Protein AF-A0A842ZRB5-F1 (afdb_monomer)

Foldseek 3Di:
DDPVVVCVVPVVVVVVVVVVVVVVVVVVVVVVVVVVVLVCCLPPVLLLLLCCVQQPLVVLLVLLVVLLVLLPQLQPPCPDVPLDDSNDQPPDDPVCCVSVVVVVPLCVVCVVLSVVLNVLVVVLSVLVVVLLVLLVVPVLLVLLVVLVVVLVVVDDPVPPPPDPSVCRSNVLVSCLSSVDLDPPDPPDPSVNVSCVVCVVVSNVSCVDPSNVVSVVVSNVSSVVSSVSSVVSSVSSVVSVVCSCVVNVQDPCNNVVDDPPPVVCVVSPPDD

Nearest PDB structures (foldseek):
  5c22-assembly4_D  TM=2.328E-01  e=1.743E+00  Escherichia coli
  3zx6-assembly1_A  TM=2.673E-01  e=3.337E+00  Archaeoglobus fulgidus DSM 4304
  8i4v-assembly1_A  TM=2.051E-01  e=1.517E+00  Saccharomyces cerevisiae S288C
  5hu6-assembly1_D  TM=2.027E-01  e=3.836E+00  Trypanosoma brucei brucei
  3zx6-assembly1_B  TM=2.135E-01  e=5.559E+00  Archaeoglobus fulgidus DSM 4304

Radius of gyration: 32.85 Å; Cα contacts (8 Å, |Δi|>4): 163; chains: 1; bounding box: 71×36×113 Å

Sequence (271 aa):
MDIINWIVENPTIITALGTIAVAIATIYYAYTNHKLWLHTEKETIKPNKIDEMCFIIKPFIEHCEKGISSLKSKESLWDTGENKLYIDKFSYHPSVEIVYSNFIKGRLLLKKDLEFHDVKIESLNEKYKQMVEEIKSHNFQDSIEKSYNEFETTIESKNRQQLVLKELPRIIMYHIFNGTDSEKNQLGEVFKTYWKRYGKEFLEMKNNVKANTIQKEINNIKLELNKILNDIKNKLEDILSDYINTYGISLEDIESKDMPKDEKKKYIWRT

Secondary structure (DSSP, 8-state):
--HHHHHHH-HHHHHHHHHHHHHHHHHHHHHHHHHHHHHHIIIIIHHHHHHHIIIIIHHHHHHHHHHHHHHHSS-----TTS---SS------GGGHHHHTT-HHHHHHHHHHHHHHHHHHHHHHHHHHHHHHHHHTTTHHHHHHHHHHHHHHHS-GGG-----TTTHHHHHHHHHHH----TT--SHHHHHHHHHHHHHHHHHHHTSHHHHHHHHHHHHHHHHHHHHHHHHHHHHHHHHHHHHHHHT--HHHHHT-PPPHHHHHHHS---

pLDDT: mean 71.94, std 14.86, range [30.94, 92.5]

Structure (mmCIF, N/CA/C/O backbone):
data_AF-A0A842ZRB5-F1
#
_entry.id   AF-A0A842ZRB5-F1
#
loop_
_atom_site.group_PDB
_atom_site.id
_atom_site.type_symbol
_atom_site.label_atom_id
_atom_site.label_alt_id
_atom_site.label_comp_id
_atom_site.label_asym_id
_atom_site.label_entity_id
_atom_site.label_seq_id
_atom_site.pdbx_PDB_ins_code
_atom_site.Cartn_x
_atom_site.Cartn_y
_atom_site.Cartn_z
_atom_site.occupancy
_atom_site.B_iso_or_equiv
_atom_site.auth_seq_id
_atom_site.auth_comp_id
_atom_site.auth_asym_id
_atom_site.auth_atom_id
_atom_site.pdbx_PDB_model_num
ATOM 1 N N . MET A 1 1 ? 41.627 2.663 -76.425 1.00 55.97 1 MET A N 1
ATOM 2 C CA . MET A 1 1 ? 41.327 3.801 -75.537 1.00 55.97 1 MET A CA 1
ATOM 3 C C . MET A 1 1 ? 41.745 3.361 -74.152 1.00 55.97 1 MET A C 1
ATOM 5 O O . MET A 1 1 ? 41.174 2.399 -73.652 1.00 55.97 1 MET A O 1
ATOM 9 N N . ASP A 1 2 ? 42.823 3.933 -73.619 1.00 79.44 2 ASP A N 1
ATOM 10 C CA . ASP A 1 2 ? 43.350 3.523 -72.317 1.00 79.44 2 ASP A CA 1
ATOM 11 C C . ASP A 1 2 ? 42.359 3.865 -71.209 1.00 79.44 2 ASP A C 1
ATOM 13 O O . ASP A 1 2 ? 41.744 4.931 -71.225 1.00 79.44 2 ASP A O 1
ATOM 17 N N . ILE A 1 3 ? 42.230 2.969 -70.229 1.00 69.12 3 ILE A N 1
ATOM 18 C CA . ILE A 1 3 ? 41.360 3.151 -69.056 1.00 69.12 3 ILE A CA 1
ATOM 19 C C . ILE A 1 3 ? 41.673 4.481 -68.355 1.00 69.12 3 ILE A C 1
ATOM 21 O O . ILE A 1 3 ? 40.766 5.162 -67.890 1.00 69.12 3 ILE A O 1
ATOM 25 N N . ILE A 1 4 ? 42.943 4.894 -68.359 1.00 68.12 4 ILE A N 1
ATOM 26 C CA . ILE A 1 4 ? 43.394 6.179 -67.814 1.00 68.12 4 ILE A CA 1
ATOM 27 C C . ILE A 1 4 ? 42.76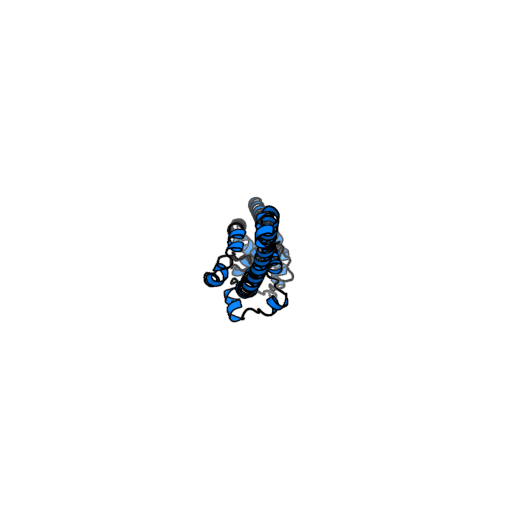9 7.359 -68.574 1.00 68.12 4 ILE A C 1
ATOM 29 O O . ILE A 1 4 ? 42.266 8.283 -67.943 1.00 68.12 4 ILE A O 1
ATOM 33 N N . ASN A 1 5 ? 42.719 7.311 -69.907 1.00 73.25 5 ASN A N 1
ATOM 34 C CA . ASN A 1 5 ? 42.121 8.383 -70.709 1.00 73.25 5 ASN A CA 1
ATOM 35 C C . ASN A 1 5 ? 40.599 8.434 -70.529 1.00 73.25 5 ASN A C 1
ATOM 37 O O . ASN A 1 5 ? 40.035 9.512 -70.376 1.00 73.25 5 ASN A O 1
ATOM 41 N N . TRP A 1 6 ? 39.944 7.274 -70.435 1.00 75.25 6 TRP A N 1
ATOM 42 C CA . TRP A 1 6 ? 38.506 7.208 -70.160 1.00 75.25 6 TRP A CA 1
ATOM 43 C C . TRP A 1 6 ? 38.145 7.773 -68.776 1.00 75.25 6 TRP A C 1
ATOM 45 O O . TRP A 1 6 ? 37.129 8.455 -68.625 1.00 75.25 6 TRP A O 1
ATOM 55 N N . ILE A 1 7 ? 38.999 7.529 -67.774 1.00 66.06 7 ILE A N 1
ATOM 56 C CA . ILE A 1 7 ? 38.857 8.060 -66.414 1.00 66.06 7 ILE A CA 1
ATOM 57 C C . ILE A 1 7 ? 38.965 9.589 -66.391 1.00 66.06 7 ILE A C 1
ATOM 59 O O . ILE A 1 7 ? 38.165 10.251 -65.730 1.00 66.06 7 ILE A O 1
ATOM 63 N N . VAL A 1 8 ? 39.923 10.146 -67.137 1.00 69.69 8 VAL A N 1
ATOM 64 C CA . VAL A 1 8 ? 40.126 11.599 -67.261 1.00 69.69 8 VAL A CA 1
ATOM 65 C C . VAL A 1 8 ? 38.948 12.273 -67.974 1.00 69.69 8 VAL A C 1
ATOM 67 O O . VAL A 1 8 ? 38.586 13.394 -67.626 1.00 69.69 8 VAL A O 1
ATOM 70 N N . GLU A 1 9 ? 38.310 11.583 -68.920 1.00 77.88 9 GLU A N 1
ATOM 71 C CA . GLU A 1 9 ? 37.159 12.094 -69.678 1.00 77.88 9 GLU A CA 1
ATOM 72 C C . GLU A 1 9 ? 35.819 11.999 -68.923 1.00 77.88 9 GLU A C 1
ATOM 74 O O . GLU A 1 9 ? 34.882 12.719 -69.261 1.00 77.88 9 GLU A O 1
ATOM 79 N N . ASN A 1 10 ? 35.705 11.154 -67.887 1.00 76.81 10 ASN A N 1
ATOM 80 C CA . ASN A 1 10 ? 34.439 10.894 -67.180 1.00 76.81 10 ASN A CA 1
ATOM 81 C C . ASN A 1 10 ? 34.520 11.060 -65.640 1.00 76.81 10 ASN A C 1
ATOM 83 O O . ASN A 1 10 ? 34.037 10.197 -64.893 1.00 76.81 10 ASN A O 1
ATOM 87 N N . PRO A 1 11 ? 35.076 12.172 -65.114 1.00 70.19 11 PRO A N 1
ATOM 88 C CA . PRO A 1 11 ? 35.326 12.349 -63.679 1.00 70.19 11 PRO A CA 1
ATOM 89 C C . PRO A 1 11 ? 34.044 12.380 -62.833 1.00 70.19 11 PRO A C 1
ATOM 91 O O . PRO A 1 11 ? 34.032 11.926 -61.687 1.00 70.19 11 PRO A O 1
ATOM 94 N N . THR A 1 12 ? 32.933 12.864 -63.390 1.00 74.94 12 THR A N 1
ATOM 95 C CA . THR A 1 12 ? 31.614 12.886 -62.737 1.00 74.94 12 THR A CA 1
ATOM 96 C C . THR A 1 12 ? 31.041 11.488 -62.528 1.00 74.94 12 THR A C 1
ATOM 98 O O . THR A 1 12 ? 30.483 11.221 -61.466 1.00 74.94 12 THR A O 1
ATOM 101 N N . ILE A 1 13 ? 31.219 10.576 -63.489 1.00 74.62 13 ILE A N 1
ATOM 102 C CA . ILE A 1 13 ? 30.752 9.184 -63.376 1.00 74.62 13 ILE A CA 1
ATOM 103 C C . ILE A 1 13 ? 31.554 8.451 -62.297 1.00 74.62 13 ILE A C 1
ATOM 105 O O . ILE A 1 13 ? 30.982 7.748 -61.468 1.00 74.62 13 ILE A O 1
ATOM 109 N N . ILE A 1 14 ? 32.867 8.672 -62.249 1.00 73.50 14 ILE A N 1
ATOM 110 C CA . ILE A 1 14 ? 33.750 8.062 -61.245 1.00 73.50 14 ILE A CA 1
ATOM 111 C C . ILE A 1 14 ? 33.427 8.574 -59.847 1.00 73.50 14 ILE A C 1
ATOM 113 O O . ILE A 1 14 ? 33.334 7.789 -58.906 1.00 73.50 14 ILE A O 1
ATOM 117 N N . THR A 1 15 ? 33.184 9.877 -59.715 1.00 73.75 15 THR A N 1
ATOM 118 C CA . THR A 1 15 ? 32.785 10.477 -58.438 1.00 73.75 15 THR A CA 1
ATOM 119 C C . THR A 1 15 ? 31.415 9.958 -57.987 1.00 73.75 15 THR A C 1
ATOM 121 O O . THR A 1 15 ? 31.233 9.652 -56.808 1.00 73.75 15 THR A O 1
ATOM 124 N N . ALA A 1 16 ? 30.463 9.780 -58.910 1.00 73.00 16 ALA A N 1
ATOM 125 C CA . ALA A 1 16 ? 29.147 9.218 -58.610 1.00 73.00 16 ALA A CA 1
ATOM 126 C C . ALA A 1 16 ? 29.233 7.747 -58.170 1.00 73.00 16 ALA A C 1
ATOM 128 O O . ALA A 1 16 ? 28.647 7.377 -57.153 1.00 73.00 16 ALA A O 1
ATOM 129 N N . LEU A 1 17 ? 30.016 6.922 -58.872 1.00 74.12 17 LEU A N 1
ATOM 130 C CA . LEU A 1 17 ? 30.259 5.524 -58.502 1.00 74.12 17 LEU A CA 1
ATOM 131 C C . LEU A 1 17 ? 30.983 5.407 -57.153 1.00 74.12 17 LEU A C 1
ATOM 133 O O . LEU A 1 17 ? 30.590 4.592 -56.319 1.00 74.12 17 LEU A O 1
ATOM 137 N N . GLY A 1 18 ? 31.982 6.258 -56.900 1.00 72.38 18 GLY A N 1
ATOM 138 C CA . GLY A 1 18 ? 32.661 6.344 -55.606 1.00 72.38 18 GLY A CA 1
ATOM 139 C C . GLY A 1 18 ? 31.714 6.750 -54.473 1.00 72.38 18 GLY A C 1
ATOM 140 O O . GLY A 1 18 ? 31.736 6.144 -53.406 1.00 72.38 18 GLY A O 1
ATOM 141 N N . THR A 1 19 ? 30.815 7.706 -54.719 1.00 77.81 19 THR A N 1
ATOM 142 C CA . THR A 1 19 ? 29.793 8.128 -53.744 1.00 77.81 19 THR A CA 1
ATOM 143 C C . THR A 1 19 ? 28.810 6.999 -53.430 1.00 77.81 19 THR A C 1
ATOM 145 O O . THR A 1 19 ? 28.497 6.767 -52.264 1.00 77.81 19 THR A O 1
ATOM 148 N N . ILE A 1 20 ? 28.365 6.245 -54.441 1.00 78.19 20 ILE A N 1
ATOM 149 C CA . ILE A 1 20 ? 27.500 5.071 -54.249 1.00 78.19 20 ILE A CA 1
ATOM 150 C C . ILE A 1 20 ? 28.230 3.993 -53.439 1.00 78.19 20 ILE A C 1
ATOM 152 O O . ILE A 1 20 ? 27.657 3.442 -52.501 1.00 78.19 20 ILE A O 1
ATOM 156 N N . ALA A 1 21 ? 29.501 3.722 -53.747 1.00 78.19 21 ALA A N 1
ATOM 157 C CA . ALA A 1 21 ? 30.307 2.753 -53.008 1.00 78.19 21 ALA A CA 1
ATOM 158 C C . ALA A 1 21 ? 30.473 3.147 -51.528 1.00 78.19 21 ALA A C 1
ATOM 160 O O . ALA A 1 21 ? 30.296 2.309 -50.644 1.00 78.19 21 ALA A O 1
ATOM 161 N N . VAL A 1 22 ? 30.732 4.429 -51.245 1.00 79.31 22 VAL A N 1
ATOM 162 C CA . VAL A 1 22 ? 30.800 4.962 -49.873 1.00 79.31 22 VAL A CA 1
ATOM 163 C C . VAL A 1 22 ? 29.441 4.877 -49.176 1.00 79.31 22 VAL A C 1
ATOM 165 O O . VAL A 1 22 ? 29.385 4.497 -48.007 1.00 79.31 22 VAL A O 1
ATOM 168 N N . ALA A 1 23 ? 28.337 5.165 -49.870 1.00 73.81 23 ALA A N 1
ATOM 169 C CA . ALA A 1 23 ? 26.994 5.041 -49.307 1.00 73.81 23 ALA A CA 1
ATOM 170 C C . ALA A 1 23 ? 26.664 3.586 -48.931 1.00 73.81 23 ALA A C 1
ATOM 172 O O . ALA A 1 23 ? 26.209 3.330 -47.817 1.00 73.81 23 ALA A O 1
ATOM 173 N N . ILE A 1 24 ? 26.968 2.624 -49.809 1.00 83.44 24 ILE A N 1
ATOM 174 C CA . ILE A 1 24 ? 26.793 1.189 -49.538 1.00 83.44 24 ILE A CA 1
ATOM 175 C C . ILE A 1 24 ? 27.661 0.755 -48.351 1.00 83.44 24 ILE A C 1
ATOM 177 O O . ILE A 1 24 ? 27.161 0.098 -47.437 1.00 83.44 24 ILE A O 1
ATOM 181 N N . ALA A 1 25 ? 28.934 1.160 -48.318 1.00 77.75 25 ALA A N 1
ATOM 182 C CA . ALA A 1 25 ? 29.836 0.853 -47.209 1.00 77.75 25 ALA A CA 1
ATOM 183 C C . ALA A 1 25 ? 29.341 1.450 -45.880 1.00 77.75 25 ALA A C 1
ATOM 185 O O . ALA A 1 25 ? 29.398 0.787 -44.848 1.00 77.75 25 ALA A O 1
ATOM 186 N N . THR A 1 26 ? 28.790 2.666 -45.908 1.00 78.31 26 THR A N 1
ATOM 187 C CA . THR A 1 26 ? 28.230 3.341 -44.727 1.00 78.31 26 THR A CA 1
ATOM 188 C C . THR A 1 26 ? 26.985 2.624 -44.211 1.00 78.31 26 THR A C 1
ATOM 190 O O . THR A 1 26 ? 26.870 2.387 -43.010 1.00 78.31 26 THR A O 1
ATOM 193 N N . ILE A 1 27 ? 26.077 2.216 -45.105 1.00 81.50 27 ILE A N 1
ATOM 194 C CA . ILE A 1 27 ? 24.888 1.427 -44.746 1.00 81.50 27 ILE A CA 1
ATOM 195 C C . ILE A 1 27 ? 25.307 0.085 -44.137 1.00 81.50 27 ILE A C 1
ATOM 197 O O . ILE A 1 27 ? 24.785 -0.312 -43.095 1.00 81.50 27 ILE A O 1
ATOM 201 N N . TYR A 1 28 ? 26.275 -0.602 -44.746 1.00 83.50 28 TYR A N 1
ATOM 202 C CA . TYR A 1 28 ? 26.769 -1.881 -44.245 1.00 83.50 28 TYR A CA 1
ATOM 203 C C . TYR A 1 28 ? 27.452 -1.737 -42.880 1.00 83.50 28 TYR A C 1
ATOM 205 O O . TYR A 1 28 ? 27.193 -2.521 -41.966 1.00 83.50 28 TYR A O 1
ATOM 213 N N . TYR A 1 29 ? 28.272 -0.702 -42.698 1.00 75.69 29 TYR A N 1
ATOM 214 C CA . TYR A 1 29 ? 28.908 -0.391 -41.421 1.00 75.69 29 TYR A CA 1
ATOM 215 C C . TYR A 1 29 ? 27.872 -0.078 -40.332 1.00 75.69 29 TYR A C 1
ATOM 217 O O . TYR A 1 29 ? 27.946 -0.636 -39.238 1.00 75.69 29 TYR A O 1
ATOM 225 N N . ALA A 1 30 ? 26.853 0.731 -40.642 1.00 70.38 30 ALA A N 1
ATOM 226 C CA . ALA A 1 30 ? 25.751 1.025 -39.727 1.00 70.38 30 ALA A CA 1
ATOM 227 C C . ALA A 1 30 ? 24.975 -0.242 -39.332 1.00 70.38 30 ALA A C 1
ATOM 229 O O . ALA A 1 30 ? 24.713 -0.464 -38.151 1.00 70.38 30 ALA A O 1
ATOM 230 N N . TYR A 1 31 ? 24.670 -1.115 -40.295 1.00 82.44 31 TYR A N 1
ATOM 231 C CA . TYR A 1 31 ? 23.995 -2.389 -40.043 1.00 82.44 31 TYR A CA 1
ATOM 232 C C . TYR A 1 31 ? 24.829 -3.337 -39.169 1.00 82.44 31 TYR A C 1
ATOM 234 O O . TYR A 1 31 ? 24.310 -3.964 -38.243 1.00 82.44 31 TYR A O 1
ATOM 242 N N . THR A 1 32 ? 26.134 -3.426 -39.430 1.00 77.88 32 THR A N 1
ATOM 243 C CA . THR A 1 32 ? 27.046 -4.303 -38.681 1.00 77.88 32 THR A CA 1
ATOM 244 C C . THR A 1 32 ? 27.238 -3.798 -37.253 1.00 77.88 32 THR A C 1
ATOM 246 O O . THR A 1 32 ? 27.150 -4.586 -36.315 1.00 77.88 32 THR A O 1
ATOM 249 N N . ASN A 1 33 ? 27.396 -2.484 -37.066 1.00 71.81 33 ASN A N 1
ATOM 250 C CA . ASN A 1 33 ? 27.440 -1.868 -35.740 1.00 71.81 33 ASN A CA 1
ATOM 251 C C . ASN A 1 33 ? 26.125 -2.025 -34.982 1.00 71.81 33 ASN A C 1
ATOM 253 O O . ASN A 1 33 ? 26.154 -2.290 -33.786 1.00 71.81 33 ASN A O 1
ATOM 257 N N . HIS A 1 34 ? 24.979 -1.930 -35.657 1.00 71.75 34 HIS A N 1
ATOM 258 C CA . HIS A 1 34 ? 23.689 -2.204 -35.031 1.00 71.75 34 HIS A CA 1
ATOM 259 C C . HIS A 1 34 ? 23.594 -3.662 -34.549 1.00 71.75 34 HIS A C 1
ATOM 261 O O . HIS A 1 34 ? 23.187 -3.906 -33.416 1.00 71.75 34 HIS A O 1
ATOM 267 N N . LYS A 1 35 ? 24.051 -4.636 -35.350 1.00 74.81 35 LYS A N 1
ATOM 268 C CA . LYS A 1 35 ? 24.144 -6.045 -34.926 1.00 74.81 35 LYS A CA 1
ATOM 269 C C . LYS A 1 35 ? 25.108 -6.259 -33.761 1.00 74.81 35 LYS A C 1
ATOM 271 O O . LYS A 1 35 ? 24.786 -7.017 -32.850 1.00 74.81 35 LYS A O 1
ATOM 276 N N . LEU A 1 36 ? 26.272 -5.612 -33.786 1.00 74.06 36 LEU A N 1
ATOM 277 C CA . LEU A 1 36 ? 27.269 -5.708 -32.720 1.00 74.06 36 LEU A CA 1
ATOM 278 C C . LEU A 1 36 ? 26.741 -5.098 -31.414 1.00 74.06 36 LEU A C 1
ATOM 280 O O . LEU A 1 36 ? 26.922 -5.674 -30.343 1.00 74.06 36 LEU A O 1
ATOM 284 N N . TRP A 1 37 ? 26.034 -3.971 -31.513 1.00 72.94 37 TRP A N 1
ATOM 285 C CA . TRP A 1 37 ? 25.356 -3.323 -30.396 1.00 72.94 37 TRP A CA 1
ATOM 286 C C . TRP A 1 37 ? 24.271 -4.231 -29.804 1.00 72.94 37 TRP A C 1
ATOM 288 O O . TRP A 1 37 ? 24.321 -4.506 -28.610 1.00 72.94 37 TRP A O 1
ATOM 298 N N . LEU A 1 38 ? 23.396 -4.810 -30.638 1.00 66.44 38 LEU A N 1
ATOM 299 C CA . LEU A 1 38 ? 22.382 -5.785 -30.210 1.00 66.44 38 LEU A CA 1
ATOM 300 C C . LEU A 1 38 ? 22.995 -7.024 -29.535 1.00 66.44 38 LEU A C 1
ATOM 302 O O . LEU A 1 38 ? 22.433 -7.549 -28.576 1.00 66.44 38 LEU A O 1
ATOM 306 N N . HIS A 1 39 ? 24.135 -7.515 -30.029 1.00 67.12 39 HIS A N 1
ATOM 307 C CA . HIS A 1 39 ? 24.831 -8.656 -29.428 1.00 67.12 39 HIS A CA 1
ATOM 308 C C . HIS A 1 39 ? 25.444 -8.295 -28.070 1.00 67.12 39 HIS A C 1
ATOM 310 O O . HIS A 1 39 ? 25.283 -9.028 -27.098 1.00 67.12 39 HIS A O 1
ATOM 316 N N . THR A 1 40 ? 26.119 -7.148 -27.988 1.00 64.75 40 THR A N 1
ATOM 317 C CA . THR A 1 40 ? 26.725 -6.658 -26.742 1.00 64.75 40 THR A CA 1
ATOM 318 C C . THR A 1 40 ? 25.645 -6.419 -25.686 1.00 64.75 40 THR A C 1
ATOM 320 O O . THR A 1 40 ? 25.759 -6.886 -24.555 1.00 64.75 40 THR A O 1
ATOM 323 N N . GLU A 1 41 ? 24.541 -5.779 -26.070 1.00 62.28 41 GLU A N 1
ATOM 324 C CA . GLU A 1 41 ? 23.391 -5.519 -25.206 1.00 62.28 41 GLU A CA 1
ATOM 325 C C . GLU A 1 41 ? 22.749 -6.818 -24.682 1.00 62.28 41 GLU A C 1
ATOM 327 O O . GLU A 1 41 ? 22.451 -6.924 -23.489 1.00 62.28 41 GLU A O 1
ATOM 332 N N . LYS A 1 42 ? 22.628 -7.853 -25.524 1.00 65.00 42 LYS A N 1
ATOM 333 C CA . LYS A 1 42 ? 22.116 -9.170 -25.111 1.00 65.00 42 LYS A CA 1
ATOM 334 C C . LYS A 1 42 ? 23.017 -9.922 -24.133 1.00 65.00 42 LYS A C 1
ATOM 336 O O . LYS A 1 42 ? 22.484 -10.636 -23.293 1.00 65.00 42 LYS A O 1
ATOM 341 N N . GLU A 1 43 ? 24.338 -9.787 -24.211 1.00 67.31 43 GLU A N 1
ATOM 342 C CA . GLU A 1 43 ? 25.238 -10.539 -23.321 1.00 67.31 43 GLU A CA 1
ATOM 343 C C . GLU A 1 43 ? 25.610 -9.789 -22.040 1.00 67.31 43 GLU A C 1
ATOM 345 O O . GLU A 1 43 ? 25.778 -10.415 -20.997 1.00 67.31 43 GLU A O 1
ATOM 350 N N . THR A 1 44 ? 25.698 -8.455 -22.078 1.00 70.00 44 THR A N 1
ATOM 351 C CA . THR A 1 44 ? 26.119 -7.668 -20.900 1.00 70.00 44 THR A CA 1
ATOM 352 C C . THR A 1 44 ? 24.984 -6.944 -20.191 1.00 70.00 44 THR A C 1
ATOM 354 O O . THR A 1 44 ? 25.049 -6.772 -18.976 1.00 70.00 44 THR A O 1
ATOM 357 N N . ILE A 1 45 ? 23.939 -6.517 -20.905 1.00 73.00 45 ILE A N 1
ATOM 358 C CA . ILE A 1 45 ? 22.872 -5.687 -20.322 1.00 73.00 45 ILE A CA 1
ATOM 359 C C . ILE A 1 45 ? 21.651 -6.537 -19.962 1.00 73.00 45 ILE A C 1
ATOM 361 O O . ILE A 1 45 ? 21.092 -6.364 -18.878 1.00 73.00 45 ILE A O 1
ATOM 365 N N . LYS A 1 46 ? 21.262 -7.489 -20.821 1.00 78.06 46 LYS A N 1
ATOM 366 C CA . LYS A 1 46 ? 20.086 -8.349 -20.603 1.00 78.06 46 LYS A CA 1
ATOM 367 C C . LYS A 1 46 ? 20.086 -9.063 -19.237 1.00 78.06 46 LYS A C 1
ATOM 369 O O . LYS A 1 46 ? 19.053 -8.984 -18.574 1.00 78.06 46 LYS A O 1
ATOM 374 N N . PRO A 1 47 ? 21.186 -9.680 -18.749 1.00 79.31 47 PRO A N 1
ATOM 375 C CA . PRO A 1 47 ? 21.189 -10.313 -17.425 1.00 79.31 47 PRO A CA 1
ATOM 376 C C . PRO A 1 47 ? 20.880 -9.326 -16.290 1.00 79.31 47 PRO A C 1
ATOM 378 O O . PRO A 1 47 ? 20.063 -9.626 -15.424 1.00 79.31 47 PRO A O 1
ATOM 381 N N . ASN A 1 48 ? 21.447 -8.116 -16.345 1.00 75.94 48 ASN A N 1
ATOM 382 C CA . ASN A 1 48 ? 21.190 -7.068 -15.351 1.00 75.94 48 ASN A CA 1
ATOM 383 C C . ASN A 1 48 ? 19.728 -6.605 -15.379 1.00 75.94 48 ASN A C 1
ATOM 385 O O . ASN A 1 48 ? 19.144 -6.318 -14.338 1.00 75.94 48 ASN A O 1
ATOM 389 N N . LYS A 1 49 ? 19.113 -6.543 -16.566 1.00 80.06 49 LYS A N 1
ATOM 390 C CA . LYS A 1 49 ? 17.704 -6.155 -16.718 1.00 80.06 49 LYS A CA 1
ATOM 391 C C . LYS A 1 49 ? 16.749 -7.231 -16.217 1.00 80.06 49 LYS A C 1
ATOM 393 O O . LYS A 1 49 ? 15.746 -6.892 -15.594 1.00 80.06 49 LYS A O 1
ATOM 398 N N . ILE A 1 50 ? 17.095 -8.503 -16.407 1.00 80.06 50 ILE A N 1
ATOM 399 C CA . ILE A 1 50 ? 16.388 -9.627 -15.783 1.00 80.06 50 ILE A CA 1
ATOM 400 C C . ILE A 1 50 ? 16.482 -9.528 -14.253 1.00 80.06 50 ILE A C 1
ATOM 402 O O . ILE A 1 50 ? 15.464 -9.676 -13.576 1.00 80.06 50 ILE A O 1
ATOM 406 N N . ASP A 1 51 ? 17.658 -9.207 -13.707 1.00 76.12 51 ASP A N 1
ATOM 407 C CA . ASP A 1 51 ? 17.849 -9.026 -12.261 1.00 76.12 51 ASP A CA 1
ATOM 408 C C . ASP A 1 51 ? 17.036 -7.847 -11.707 1.00 76.12 51 ASP A C 1
ATOM 410 O O . ASP A 1 51 ? 16.345 -7.991 -10.698 1.00 76.12 51 ASP A O 1
ATOM 414 N N . GLU A 1 52 ? 17.035 -6.699 -12.390 1.00 76.56 52 GLU A N 1
ATOM 415 C CA . GLU A 1 52 ? 16.188 -5.554 -12.033 1.00 76.56 52 GLU A CA 1
ATOM 416 C C . GLU A 1 52 ? 14.691 -5.921 -12.072 1.00 76.56 52 GLU A C 1
ATOM 418 O O . GLU A 1 52 ? 13.945 -5.591 -11.148 1.00 76.56 52 GLU A O 1
ATOM 423 N N . MET A 1 53 ? 14.235 -6.650 -13.096 1.00 79.75 53 MET A N 1
ATOM 424 C CA . MET A 1 53 ? 12.843 -7.108 -13.184 1.00 79.75 53 MET A CA 1
ATOM 425 C C . MET A 1 53 ? 12.459 -8.026 -12.025 1.00 79.75 53 MET A C 1
ATOM 427 O O . MET A 1 53 ? 11.410 -7.829 -11.410 1.00 79.75 53 MET A O 1
ATOM 431 N N . CYS A 1 54 ? 13.290 -9.028 -11.735 1.00 76.31 54 CYS A N 1
ATOM 432 C CA . CYS A 1 54 ? 12.963 -10.085 -10.782 1.00 76.31 54 CYS A CA 1
ATOM 433 C C . CYS A 1 54 ? 13.123 -9.645 -9.325 1.00 76.31 54 CYS A C 1
ATOM 435 O O . CYS A 1 54 ? 12.308 -10.026 -8.488 1.00 76.31 54 CYS A O 1
ATOM 437 N N . PHE A 1 55 ? 14.137 -8.836 -9.014 1.00 73.56 55 PHE A N 1
ATOM 438 C CA . PHE A 1 55 ? 14.476 -8.490 -7.630 1.00 73.56 55 PHE A CA 1
ATOM 439 C C . PHE A 1 55 ? 14.027 -7.090 -7.205 1.00 73.56 55 PHE A C 1
ATOM 441 O O . PHE A 1 55 ? 14.011 -6.804 -6.008 1.00 73.56 55 PHE A O 1
ATOM 448 N N . ILE A 1 56 ? 13.649 -6.222 -8.152 1.00 73.50 56 ILE A N 1
ATOM 449 C CA . ILE A 1 56 ? 13.176 -4.862 -7.857 1.00 73.50 56 ILE A CA 1
ATOM 450 C C . ILE A 1 56 ? 11.739 -4.669 -8.342 1.00 73.50 56 ILE A C 1
ATOM 452 O O . ILE A 1 56 ? 10.840 -4.475 -7.525 1.00 73.50 56 ILE A O 1
ATOM 456 N N . ILE A 1 57 ? 11.508 -4.729 -9.657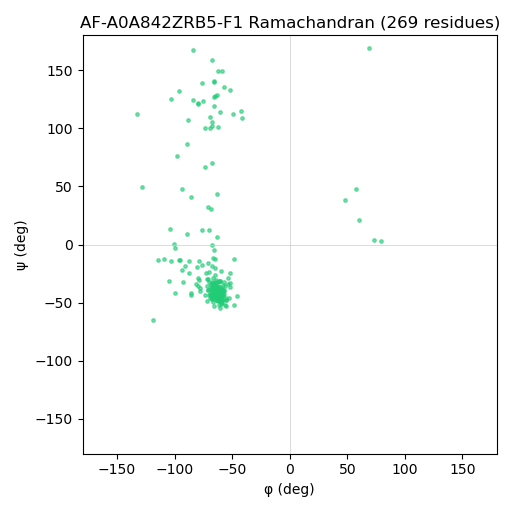 1.00 78.12 57 ILE A N 1
ATOM 457 C CA . ILE A 1 57 ? 10.240 -4.285 -10.261 1.00 78.12 57 ILE A CA 1
ATOM 458 C C . ILE A 1 57 ? 9.072 -5.170 -9.817 1.00 78.12 57 ILE A C 1
ATOM 460 O O . ILE A 1 57 ? 8.076 -4.661 -9.304 1.00 78.12 57 ILE A O 1
ATOM 464 N N . LYS A 1 58 ? 9.193 -6.493 -9.977 1.00 79.75 58 LYS A N 1
ATOM 465 C CA . LYS A 1 58 ? 8.134 -7.441 -9.599 1.00 79.75 58 LYS A CA 1
ATOM 466 C C . LYS A 1 58 ? 7.776 -7.360 -8.107 1.00 79.75 58 LYS A C 1
ATOM 468 O O . LYS A 1 58 ? 6.597 -7.161 -7.816 1.00 79.75 58 LYS A O 1
ATOM 473 N N . PRO A 1 59 ? 8.739 -7.406 -7.163 1.00 75.75 59 PRO A N 1
ATOM 474 C CA . PRO A 1 59 ? 8.439 -7.201 -5.747 1.00 75.75 59 PRO A CA 1
ATOM 475 C C . PRO A 1 59 ? 7.734 -5.872 -5.443 1.00 75.75 59 PRO A C 1
ATOM 477 O O . PRO A 1 59 ? 6.872 -5.832 -4.566 1.00 75.75 59 PRO A O 1
ATOM 480 N N . PHE A 1 60 ? 8.056 -4.786 -6.158 1.00 75.94 60 PHE A N 1
ATOM 481 C CA . PHE A 1 60 ? 7.357 -3.508 -5.977 1.00 75.94 60 PHE A CA 1
ATOM 482 C C . PHE A 1 60 ? 5.912 -3.569 -6.450 1.00 75.94 60 PHE A C 1
ATOM 484 O O . PHE A 1 60 ? 5.033 -3.047 -5.765 1.00 75.94 60 PHE A O 1
ATOM 491 N N . ILE A 1 61 ? 5.661 -4.201 -7.598 1.00 82.69 61 ILE A N 1
ATOM 492 C CA . ILE A 1 61 ? 4.302 -4.407 -8.107 1.00 82.69 61 ILE A CA 1
ATOM 493 C C . ILE A 1 61 ? 3.494 -5.211 -7.084 1.00 82.69 61 ILE A C 1
ATOM 495 O O . ILE A 1 61 ? 2.430 -4.757 -6.670 1.00 82.69 61 ILE A O 1
ATOM 499 N N . GLU A 1 62 ? 4.031 -6.330 -6.590 1.00 79.31 62 GLU A N 1
ATOM 500 C CA . GLU A 1 62 ? 3.374 -7.148 -5.561 1.00 79.31 62 GLU A CA 1
ATOM 501 C C . GLU A 1 62 ? 3.095 -6.358 -4.273 1.00 79.31 62 GLU A C 1
ATOM 503 O O . GLU A 1 62 ? 2.036 -6.507 -3.658 1.00 79.31 62 GLU A O 1
ATOM 508 N N . HIS A 1 63 ? 4.031 -5.505 -3.847 1.00 76.31 63 HIS A N 1
ATOM 509 C CA . HIS A 1 63 ? 3.832 -4.631 -2.694 1.00 76.31 63 HIS A CA 1
ATOM 510 C C . HIS A 1 63 ? 2.697 -3.625 -2.940 1.00 76.31 63 HIS A C 1
ATOM 512 O O . HIS A 1 63 ? 1.816 -3.474 -2.092 1.00 76.31 63 HIS A O 1
ATOM 518 N N . CYS A 1 64 ? 2.658 -2.995 -4.119 1.00 81.12 64 CYS A N 1
ATOM 519 C CA . CYS A 1 64 ? 1.578 -2.083 -4.496 1.00 81.12 64 CYS A CA 1
ATOM 520 C C . CYS A 1 64 ? 0.220 -2.794 -4.512 1.00 81.12 64 CYS A C 1
ATOM 522 O O . CYS A 1 64 ? -0.758 -2.266 -3.985 1.00 81.12 64 CYS A O 1
ATOM 524 N N . GLU A 1 65 ? 0.147 -4.007 -5.059 1.00 83.88 65 GLU A N 1
ATOM 525 C CA . GLU A 1 65 ? -1.079 -4.811 -5.105 1.00 83.88 65 GLU A CA 1
ATOM 526 C C . GLU A 1 65 ? -1.586 -5.198 -3.715 1.00 83.88 65 GLU A C 1
ATOM 528 O O . GLU A 1 65 ? -2.790 -5.106 -3.445 1.00 83.88 65 GLU A O 1
ATOM 533 N N . LYS A 1 66 ? -0.675 -5.578 -2.810 1.00 78.19 66 LYS A N 1
ATOM 534 C CA . LYS A 1 66 ? -1.000 -5.815 -1.398 1.00 78.19 66 LYS A CA 1
ATOM 535 C C . LYS A 1 66 ? -1.527 -4.542 -0.743 1.00 78.19 66 LYS A C 1
ATOM 537 O O . LYS A 1 66 ? -2.579 -4.589 -0.113 1.00 78.19 66 LYS A O 1
ATOM 542 N N . GLY A 1 67 ? -0.864 -3.403 -0.949 1.00 76.88 67 GLY A N 1
ATOM 543 C CA . GLY A 1 67 ? -1.309 -2.105 -0.435 1.00 76.88 67 GLY A CA 1
ATOM 544 C C . GLY A 1 67 ? -2.704 -1.712 -0.937 1.00 76.88 67 GLY A C 1
ATOM 545 O O . GLY A 1 67 ? -3.581 -1.386 -0.139 1.00 76.88 67 GLY A O 1
ATOM 546 N N . ILE A 1 68 ? -2.955 -1.826 -2.245 1.00 84.19 68 ILE A N 1
ATOM 547 C CA . ILE A 1 68 ? -4.263 -1.564 -2.872 1.00 84.19 68 ILE A CA 1
ATOM 548 C C . ILE A 1 68 ? -5.345 -2.477 -2.285 1.00 84.19 68 ILE A C 1
ATOM 550 O O . ILE A 1 68 ? -6.451 -2.024 -1.983 1.00 84.19 68 ILE A O 1
ATOM 554 N N . SER A 1 69 ? -5.041 -3.764 -2.114 1.00 80.62 69 SER A N 1
ATOM 555 C CA . SER A 1 69 ? -5.978 -4.738 -1.546 1.00 80.62 69 SER A CA 1
ATOM 556 C C . SER A 1 69 ? -6.317 -4.403 -0.090 1.00 80.62 69 SER A C 1
ATOM 558 O O . SER A 1 69 ? -7.495 -4.375 0.267 1.00 80.62 69 SER A O 1
ATOM 560 N N . SER A 1 70 ? -5.313 -4.040 0.713 1.00 74.12 70 SER A N 1
ATOM 561 C CA . SER A 1 70 ? -5.476 -3.602 2.106 1.00 74.12 70 SER A CA 1
ATOM 562 C C . SER A 1 70 ? -6.270 -2.296 2.239 1.00 74.12 70 SER A C 1
ATOM 564 O O . SER A 1 70 ? -7.027 -2.116 3.189 1.00 74.12 70 SER A O 1
ATOM 566 N N . LEU A 1 71 ? -6.155 -1.372 1.280 1.00 76.19 71 LEU A N 1
ATOM 567 C CA . LEU A 1 71 ? -6.971 -0.150 1.262 1.00 76.19 71 LEU A CA 1
ATOM 568 C C . LEU A 1 71 ? -8.442 -0.426 0.922 1.00 76.19 71 LEU A C 1
ATOM 570 O O . LEU A 1 71 ? -9.321 0.310 1.375 1.00 76.19 71 LEU A O 1
ATOM 574 N N . LYS A 1 72 ? -8.712 -1.470 0.125 1.00 73.06 72 LYS A N 1
ATOM 575 C CA . LYS A 1 72 ? -10.068 -1.902 -0.250 1.00 73.06 72 LYS A CA 1
ATOM 576 C C . LYS A 1 72 ? -10.756 -2.707 0.849 1.00 73.06 72 LYS A C 1
ATOM 578 O O . LYS A 1 72 ? -11.985 -2.655 0.943 1.00 73.06 72 LYS A O 1
ATOM 583 N N . SER A 1 73 ? -10.011 -3.450 1.670 1.00 66.81 73 SER A N 1
ATOM 584 C CA . SER A 1 73 ? -10.599 -4.125 2.826 1.00 66.81 73 SER A CA 1
ATOM 585 C C . SER A 1 73 ? -11.161 -3.088 3.803 1.00 66.81 73 SER A C 1
ATOM 587 O O . SER A 1 73 ? -10.480 -2.145 4.200 1.00 66.81 73 SER A O 1
ATOM 589 N N . LYS A 1 74 ? -12.427 -3.262 4.205 1.00 52.09 74 LYS A N 1
ATOM 590 C CA . LYS A 1 74 ? -13.065 -2.441 5.253 1.00 52.09 74 LYS A CA 1
ATOM 591 C C . LYS A 1 74 ? -12.416 -2.632 6.629 1.00 52.09 74 LYS A C 1
ATOM 593 O O . LYS A 1 74 ? -12.687 -1.849 7.533 1.00 52.09 74 LYS A O 1
ATOM 598 N N . GLU A 1 75 ? -11.578 -3.655 6.769 1.00 49.50 75 GLU A N 1
ATOM 599 C CA . GLU A 1 75 ? -10.779 -3.922 7.956 1.00 49.50 75 GLU A CA 1
ATOM 600 C C . GLU A 1 75 ? -9.722 -2.820 8.101 1.00 49.50 75 GLU A C 1
ATOM 602 O O . GLU A 1 75 ? -8.748 -2.712 7.357 1.00 49.50 75 GLU A O 1
ATOM 607 N N . SER A 1 76 ? -9.970 -1.931 9.054 1.00 48.00 76 SER A N 1
ATOM 608 C CA . SER A 1 76 ? -8.991 -0.992 9.561 1.00 48.00 76 SER A CA 1
ATOM 609 C C . SER A 1 76 ? -8.017 -1.775 10.436 1.00 48.00 76 SER A C 1
ATOM 611 O O . SER A 1 76 ? -8.293 -2.046 11.602 1.00 48.00 76 SER A O 1
ATOM 613 N N . LEU A 1 77 ? -6.855 -2.109 9.876 1.00 48.16 77 LEU A N 1
ATOM 614 C CA . LEU A 1 77 ? -5.777 -2.877 10.515 1.00 48.16 77 LEU A CA 1
ATOM 615 C C . LEU A 1 77 ? -5.068 -2.129 11.664 1.00 48.16 77 LEU A C 1
ATOM 617 O O . LEU A 1 77 ? -3.914 -2.404 11.959 1.00 48.16 77 LEU A O 1
ATOM 621 N N . TRP A 1 78 ? -5.764 -1.242 12.385 1.00 48.09 78 TRP A N 1
ATOM 622 C CA . TRP A 1 78 ? -5.363 -0.769 13.722 1.00 48.09 78 TRP A CA 1
ATOM 623 C C . TRP A 1 78 ? -5.531 -1.886 14.769 1.00 48.09 78 TRP A C 1
ATOM 625 O O . TRP A 1 78 ? -5.931 -1.664 15.914 1.00 48.09 78 TRP A O 1
ATOM 635 N N . ASP A 1 79 ? -5.339 -3.123 14.324 1.00 46.59 79 ASP A N 1
ATOM 636 C CA . ASP A 1 79 ? -5.543 -4.312 15.103 1.00 46.59 79 ASP A CA 1
ATOM 637 C C . ASP A 1 79 ? -4.359 -4.454 16.052 1.00 46.59 79 ASP A C 1
ATOM 639 O O . ASP A 1 79 ? -3.206 -4.236 15.695 1.00 46.59 79 ASP A O 1
ATOM 643 N N . THR A 1 80 ? -4.667 -4.847 17.276 1.00 38.81 80 THR A N 1
ATOM 644 C CA . THR A 1 80 ? -3.725 -5.327 18.290 1.00 38.81 80 THR A CA 1
ATOM 645 C C . THR A 1 80 ? -2.876 -4.345 19.114 1.00 38.81 80 THR A C 1
ATOM 647 O O . THR A 1 80 ? -2.162 -4.800 20.003 1.00 38.81 80 THR A O 1
ATOM 650 N N . GLY A 1 81 ? -2.993 -3.023 18.983 1.00 37.22 81 GLY A N 1
ATOM 651 C CA . GLY A 1 81 ? -2.207 -2.112 19.843 1.00 37.22 81 GLY A CA 1
ATOM 652 C C . GLY A 1 81 ? -0.711 -2.050 19.497 1.00 37.22 81 GLY A C 1
ATOM 653 O O . GLY A 1 81 ? 0.038 -1.303 20.125 1.00 37.22 81 GLY A O 1
ATOM 654 N N . GLU A 1 82 ? -0.302 -2.748 18.441 1.00 39.94 82 GLU A N 1
ATOM 655 C CA . GLU A 1 82 ? 0.866 -2.406 17.646 1.00 39.94 82 GLU A CA 1
ATOM 656 C C . GLU A 1 82 ? 0.380 -1.438 16.562 1.00 39.94 82 GLU A C 1
ATOM 658 O O . GLU A 1 82 ? -0.372 -1.810 15.669 1.00 39.94 82 GLU A O 1
ATOM 663 N N . ASN A 1 83 ? 0.717 -0.152 16.683 1.00 43.41 83 ASN A N 1
ATOM 664 C CA . ASN A 1 83 ? 0.316 0.894 15.735 1.00 43.41 83 ASN A CA 1
ATOM 665 C C . ASN A 1 83 ? 0.996 0.692 14.364 1.00 43.41 83 ASN A C 1
ATOM 667 O O . ASN A 1 83 ? 1.908 1.446 14.019 1.00 43.41 83 ASN A O 1
ATOM 671 N N . LYS A 1 84 ? 0.618 -0.331 13.597 1.00 39.41 84 LYS A N 1
ATOM 672 C CA . LYS A 1 84 ? 1.209 -0.614 12.288 1.00 39.41 84 LYS A CA 1
ATOM 673 C C . LYS A 1 84 ? 0.128 -0.865 11.246 1.00 39.41 84 LYS A C 1
ATOM 675 O O . LYS A 1 84 ? -0.581 -1.863 11.280 1.00 39.41 84 LYS A O 1
ATOM 680 N N . LEU A 1 85 ? 0.029 0.055 10.289 1.00 46.09 85 LEU A N 1
ATOM 681 C CA . LEU A 1 85 ? -0.622 -0.219 9.013 1.00 46.09 85 LEU A CA 1
ATOM 682 C C . LEU A 1 85 ? 0.212 -1.264 8.260 1.00 46.09 85 LEU A C 1
ATOM 684 O O . LEU A 1 85 ? 1.427 -1.137 8.207 1.00 46.09 85 LEU A O 1
ATOM 688 N N . TYR A 1 86 ? -0.439 -2.225 7.602 1.00 44.12 86 TYR A N 1
ATOM 689 C CA . TYR A 1 86 ? 0.213 -3.148 6.653 1.00 44.12 86 TYR A CA 1
ATOM 690 C C . TYR A 1 86 ? 0.759 -2.459 5.392 1.00 44.12 86 TYR A C 1
ATOM 692 O O . TYR A 1 86 ? 1.345 -3.112 4.530 1.00 44.12 86 TYR A O 1
ATOM 700 N N . ILE A 1 87 ? 0.506 -1.158 5.236 1.00 50.25 87 ILE A N 1
ATOM 701 C CA . ILE A 1 87 ? 1.132 -0.373 4.182 1.00 50.25 87 ILE A CA 1
ATOM 702 C C . ILE A 1 87 ? 2.422 0.164 4.777 1.00 50.25 87 ILE A C 1
ATOM 704 O O . ILE A 1 87 ? 2.457 1.238 5.384 1.00 50.25 87 ILE A O 1
ATOM 708 N N . ASP A 1 88 ? 3.455 -0.659 4.661 1.00 54.91 88 ASP A N 1
ATOM 709 C CA . ASP A 1 88 ? 4.793 -0.257 5.038 1.00 54.91 88 ASP A CA 1
ATOM 710 C C . ASP A 1 88 ? 5.230 0.916 4.164 1.00 54.91 88 ASP A C 1
ATOM 712 O O . ASP A 1 88 ? 4.832 1.067 3.005 1.00 54.91 88 ASP A O 1
ATOM 716 N N . LYS A 1 89 ? 6.074 1.770 4.735 1.00 53.00 89 LYS A N 1
ATOM 717 C CA . LYS A 1 89 ? 6.813 2.724 3.916 1.00 53.00 89 LYS A CA 1
ATOM 718 C C . LYS A 1 89 ? 7.632 1.936 2.902 1.00 53.00 89 LYS A C 1
ATOM 720 O O . LYS A 1 89 ? 8.192 0.891 3.238 1.00 53.00 89 LYS A O 1
ATOM 725 N N . PHE A 1 90 ? 7.863 2.511 1.730 1.00 55.69 90 PHE A N 1
ATOM 726 C CA . PHE A 1 90 ? 8.871 1.976 0.809 1.00 55.69 90 PHE A CA 1
ATOM 727 C C . PHE A 1 90 ? 10.308 2.184 1.329 1.00 55.69 90 PHE A C 1
ATOM 729 O O . PHE A 1 90 ? 11.267 2.041 0.571 1.00 55.69 90 PHE A O 1
ATOM 736 N N . SER A 1 91 ? 10.479 2.569 2.604 1.00 48.44 91 SER A N 1
ATOM 737 C CA . SER A 1 91 ? 11.719 3.077 3.180 1.00 48.44 91 SER A CA 1
ATOM 738 C C . SER A 1 91 ? 12.905 2.177 2.845 1.00 48.44 91 SER A C 1
ATOM 740 O O . SER A 1 91 ? 13.001 1.040 3.304 1.00 48.44 91 SER A O 1
ATOM 742 N N . TYR A 1 92 ? 13.791 2.744 2.023 1.00 47.59 92 TYR A N 1
ATOM 743 C CA . TYR A 1 92 ? 14.985 2.154 1.434 1.00 47.59 92 TYR A CA 1
ATOM 744 C C . TYR A 1 92 ? 15.784 1.307 2.428 1.00 47.59 92 TYR A C 1
ATOM 746 O O . TYR A 1 92 ? 16.377 1.834 3.369 1.00 47.59 92 TYR A O 1
ATOM 754 N N . HIS A 1 93 ? 15.870 -0.000 2.182 1.00 40.38 93 HIS A N 1
ATOM 755 C CA . HIS A 1 93 ? 16.796 -0.851 2.917 1.00 40.38 93 HIS A CA 1
ATOM 756 C C . HIS A 1 93 ? 18.222 -0.688 2.338 1.00 40.38 93 HIS A C 1
ATOM 758 O O . HIS A 1 93 ? 18.427 -0.978 1.155 1.00 40.38 93 HIS A O 1
ATOM 764 N N . PRO A 1 94 ? 19.234 -0.283 3.135 1.00 37.31 94 PRO A N 1
ATOM 765 C CA . PRO A 1 94 ? 20.598 -0.028 2.649 1.00 37.31 94 PRO A CA 1
ATOM 766 C C . PRO A 1 94 ? 21.251 -1.235 1.965 1.00 37.31 94 PRO A C 1
ATOM 768 O O . PRO A 1 94 ? 21.948 -1.089 0.970 1.00 37.31 94 PRO A O 1
ATOM 771 N N . SER A 1 95 ? 20.975 -2.461 2.426 1.00 37.38 95 SER A N 1
ATOM 772 C CA . SER A 1 95 ? 21.539 -3.674 1.803 1.00 37.38 95 SER A CA 1
ATOM 773 C C . SER A 1 95 ? 21.029 -3.989 0.388 1.00 37.38 95 SER A C 1
ATOM 775 O O . SER A 1 95 ? 21.461 -4.988 -0.179 1.00 37.38 95 SER A O 1
ATOM 777 N N . VAL A 1 96 ? 20.127 -3.179 -0.177 1.00 43.34 96 VAL A N 1
ATOM 778 C CA . VAL A 1 96 ? 19.663 -3.293 -1.570 1.00 43.34 96 VAL A CA 1
ATOM 779 C C . VAL A 1 96 ? 20.355 -2.266 -2.492 1.00 43.34 96 VAL A C 1
ATOM 781 O O . VAL A 1 96 ? 20.127 -2.267 -3.699 1.00 43.34 96 VAL A O 1
ATOM 784 N N . GLU A 1 97 ? 21.264 -1.425 -1.970 1.00 44.31 97 GLU A N 1
ATOM 785 C CA . GLU A 1 97 ? 22.028 -0.432 -2.755 1.00 44.31 97 GLU A CA 1
ATOM 786 C C . GLU A 1 97 ? 22.745 -1.023 -3.972 1.00 44.31 97 GLU A C 1
ATOM 788 O O . GLU A 1 97 ? 22.782 -0.381 -5.017 1.00 44.31 97 GLU A O 1
ATOM 793 N N . ILE A 1 98 ? 23.276 -2.244 -3.871 1.00 40.59 98 ILE A N 1
ATOM 794 C CA . ILE A 1 98 ? 24.060 -2.855 -4.954 1.00 40.59 98 ILE A CA 1
ATOM 795 C C . ILE A 1 98 ? 23.177 -3.129 -6.183 1.00 40.59 98 ILE A C 1
ATOM 797 O O . ILE A 1 98 ? 23.569 -2.779 -7.293 1.00 40.59 98 ILE A O 1
ATOM 801 N N . VAL A 1 99 ? 21.955 -3.645 -6.006 1.00 41.91 99 VAL A N 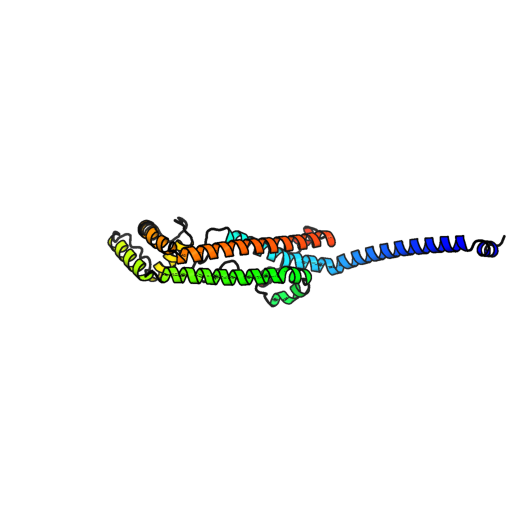1
ATOM 802 C CA . VAL A 1 99 ? 21.022 -3.892 -7.125 1.00 41.91 99 VAL A CA 1
ATOM 803 C C . VAL A 1 99 ? 20.318 -2.593 -7.559 1.00 41.91 99 VAL A C 1
ATOM 805 O O . VAL A 1 99 ? 20.150 -2.347 -8.753 1.00 41.91 99 VAL A O 1
ATOM 808 N N . TYR A 1 100 ? 19.991 -1.689 -6.623 1.00 50.47 100 TYR A N 1
ATOM 809 C CA . TYR A 1 100 ? 19.378 -0.386 -6.939 1.00 50.47 100 TYR A CA 1
ATOM 810 C C . TYR A 1 100 ? 20.310 0.603 -7.637 1.00 50.47 100 TYR A C 1
ATOM 812 O O . TYR A 1 100 ? 19.819 1.502 -8.324 1.00 50.47 100 TYR A O 1
ATOM 820 N N . SER A 1 101 ? 21.629 0.459 -7.480 1.00 49.72 101 SER A N 1
ATOM 821 C CA . SER A 1 101 ? 22.613 1.288 -8.183 1.00 49.72 101 SER A CA 1
ATOM 822 C C . SER A 1 101 ? 22.498 1.176 -9.707 1.00 49.72 101 SER A C 1
ATOM 824 O O . SER A 1 101 ? 22.839 2.128 -10.401 1.00 49.72 101 SER A O 1
ATOM 826 N N . ASN A 1 102 ? 21.928 0.077 -10.216 1.00 46.88 102 ASN A N 1
ATOM 827 C CA . ASN A 1 102 ? 21.681 -0.141 -11.643 1.00 46.88 102 ASN A CA 1
ATOM 828 C C . ASN A 1 102 ? 20.264 0.293 -12.085 1.00 46.88 102 ASN A C 1
ATOM 830 O O . ASN A 1 102 ? 20.066 0.687 -13.236 1.00 46.88 102 ASN A O 1
ATOM 834 N N . PHE A 1 103 ? 19.294 0.373 -11.162 1.00 59.59 103 PHE A N 1
ATOM 835 C CA . PHE A 1 103 ? 17.914 0.824 -11.420 1.00 59.59 103 PHE A CA 1
ATOM 836 C C . PHE A 1 103 ? 17.740 2.359 -11.348 1.00 59.59 103 PHE A C 1
ATOM 838 O O . PHE A 1 103 ? 16.760 2.887 -10.818 1.00 59.59 103 PHE A O 1
ATOM 845 N N . ILE A 1 104 ? 18.700 3.123 -11.880 1.00 59.34 104 ILE A N 1
ATOM 846 C CA . ILE A 1 104 ? 18.732 4.595 -11.750 1.00 59.34 104 ILE A CA 1
ATOM 847 C C . ILE A 1 104 ? 17.509 5.251 -12.408 1.00 59.34 104 ILE A C 1
ATOM 849 O O . ILE A 1 104 ? 16.899 6.154 -11.835 1.00 59.34 104 ILE A O 1
ATOM 853 N N . LYS A 1 105 ? 17.125 4.790 -13.606 1.00 59.22 105 LYS A N 1
ATOM 854 C CA . LYS A 1 105 ? 16.052 5.408 -14.403 1.00 59.22 105 LYS A CA 1
ATOM 855 C C . LYS A 1 105 ? 14.679 5.240 -13.743 1.00 59.22 105 LYS A C 1
ATOM 857 O O . LYS A 1 105 ? 13.960 6.223 -13.597 1.00 59.22 105 LYS A O 1
ATOM 862 N N . GLY A 1 106 ? 14.342 4.032 -13.288 1.00 58.94 106 GLY A N 1
ATOM 863 C CA . GLY A 1 106 ? 13.081 3.782 -12.583 1.00 58.94 106 GLY A CA 1
ATOM 864 C C . GLY A 1 106 ? 13.029 4.465 -11.216 1.00 58.94 106 GLY A C 1
ATOM 865 O O . GLY A 1 106 ? 12.018 5.071 -10.868 1.00 58.94 106 GLY A O 1
ATOM 866 N N . ARG A 1 107 ? 14.153 4.495 -10.487 1.00 60.34 107 ARG A N 1
ATOM 867 C CA . ARG A 1 107 ? 14.266 5.241 -9.226 1.00 60.34 107 ARG A CA 1
ATOM 868 C C . ARG A 1 107 ? 13.998 6.736 -9.406 1.00 60.34 107 ARG A C 1
ATOM 870 O O . ARG A 1 107 ? 13.267 7.316 -8.611 1.00 60.34 107 ARG A O 1
ATOM 877 N N . LEU A 1 108 ? 14.563 7.368 -10.437 1.00 61.94 108 LEU A N 1
ATOM 878 C CA . LEU A 1 108 ? 14.321 8.788 -10.726 1.00 61.94 108 LEU A CA 1
ATOM 879 C C . LEU A 1 108 ? 12.858 9.065 -11.096 1.00 61.94 108 LEU A C 1
ATOM 881 O O . LEU A 1 108 ? 12.309 10.077 -10.665 1.00 61.94 108 LEU A O 1
ATOM 885 N N . LEU A 1 109 ? 12.232 8.165 -11.858 1.00 70.94 109 LEU A N 1
ATOM 886 C CA . LEU A 1 109 ? 10.838 8.295 -12.290 1.00 70.94 109 LEU A CA 1
ATOM 887 C C . LEU A 1 109 ? 9.840 8.164 -11.132 1.00 70.94 109 LEU A C 1
ATOM 889 O O . LEU A 1 109 ? 8.831 8.865 -11.124 1.00 70.94 109 LEU A O 1
ATOM 893 N N . LEU A 1 110 ? 10.131 7.298 -10.159 1.00 75.31 110 LEU A N 1
ATOM 894 C CA . LEU A 1 110 ? 9.227 6.987 -9.048 1.00 75.31 110 LEU A CA 1
ATOM 895 C C . LEU A 1 110 ? 9.507 7.796 -7.779 1.00 75.31 110 LEU A C 1
ATOM 897 O O . LEU A 1 110 ? 8.667 7.824 -6.887 1.00 75.31 110 LEU A O 1
ATOM 901 N N . LYS A 1 111 ? 10.659 8.474 -7.678 1.00 76.25 111 LYS A N 1
ATOM 902 C CA . LYS A 1 111 ? 11.111 9.140 -6.443 1.00 76.25 111 LYS A CA 1
ATOM 903 C C . LYS A 1 111 ? 10.031 10.006 -5.790 1.00 76.25 111 LYS A C 1
ATOM 905 O O . LYS A 1 111 ? 9.759 9.839 -4.607 1.00 76.25 111 LYS A O 1
ATOM 910 N N . LYS A 1 112 ? 9.413 10.907 -6.560 1.00 78.31 112 LYS A N 1
ATOM 911 C CA . LYS A 1 112 ? 8.386 11.824 -6.038 1.00 78.31 112 LYS A CA 1
ATOM 912 C C . LYS A 1 112 ? 7.125 11.093 -5.583 1.00 78.31 112 LYS A C 1
ATOM 914 O O . LYS A 1 112 ? 6.522 11.497 -4.597 1.00 78.31 112 LYS A O 1
ATOM 919 N N . ASP A 1 113 ? 6.739 10.033 -6.287 1.00 81.25 113 ASP A N 1
ATOM 920 C CA . ASP A 1 113 ? 5.546 9.255 -5.953 1.00 81.25 113 ASP A CA 1
ATOM 921 C C . ASP A 1 113 ? 5.759 8.440 -4.677 1.00 81.25 113 ASP A C 1
ATOM 923 O O . ASP A 1 113 ? 4.866 8.376 -3.838 1.00 81.25 113 ASP A O 1
ATOM 927 N N . LEU A 1 114 ? 6.959 7.878 -4.501 1.00 78.50 114 LEU A N 1
ATOM 928 C CA . LEU A 1 114 ? 7.359 7.167 -3.286 1.00 78.50 114 LEU A CA 1
ATOM 929 C C . LEU A 1 114 ? 7.439 8.116 -2.082 1.00 78.50 114 LEU A C 1
ATOM 931 O O . LEU A 1 114 ? 6.913 7.804 -1.018 1.00 78.50 114 LEU A O 1
ATOM 935 N N . GLU A 1 115 ? 8.033 9.301 -2.253 1.00 78.56 115 GLU A N 1
ATOM 936 C CA . GLU A 1 115 ? 8.055 10.341 -1.213 1.00 78.56 115 GLU A CA 1
ATOM 937 C C . GLU A 1 115 ? 6.632 10.775 -0.832 1.00 78.56 115 GLU A C 1
ATOM 939 O O . GLU A 1 115 ? 6.300 10.868 0.349 1.00 78.56 115 GLU A O 1
ATOM 944 N N . PHE A 1 116 ? 5.767 11.001 -1.823 1.00 83.81 116 PHE A N 1
ATOM 945 C CA . PHE A 1 116 ? 4.373 11.363 -1.584 1.00 83.81 116 PHE A CA 1
ATOM 946 C C . PHE A 1 116 ? 3.597 10.244 -0.881 1.00 83.81 116 PHE A C 1
ATOM 948 O O . PHE A 1 116 ? 2.845 10.519 0.053 1.00 83.81 116 PHE A O 1
ATOM 955 N N . HIS A 1 117 ? 3.798 8.991 -1.294 1.00 83.56 117 HIS A N 1
ATOM 956 C CA . HIS A 1 117 ? 3.226 7.821 -0.638 1.00 83.56 117 HIS A CA 1
ATOM 957 C C . HIS A 1 117 ? 3.604 7.780 0.847 1.00 83.56 117 HIS A C 1
ATOM 959 O O . HIS A 1 117 ? 2.719 7.726 1.701 1.00 83.56 117 HIS A O 1
ATOM 965 N N . ASP A 1 118 ? 4.895 7.876 1.164 1.00 78.81 118 ASP A N 1
ATOM 966 C CA . ASP A 1 118 ? 5.379 7.771 2.542 1.00 78.81 118 ASP A CA 1
ATOM 967 C C . ASP A 1 118 ? 4.837 8.908 3.426 1.00 78.81 118 ASP A C 1
ATOM 969 O O . ASP A 1 118 ? 4.405 8.656 4.554 1.00 78.81 118 ASP A O 1
ATOM 973 N N . VAL A 1 119 ? 4.745 10.135 2.895 1.00 85.88 119 VAL A N 1
ATOM 974 C CA . VAL A 1 119 ? 4.099 11.273 3.577 1.00 85.88 119 VAL A CA 1
ATOM 975 C C . VAL A 1 119 ? 2.617 10.997 3.850 1.00 85.88 119 VAL A C 1
ATOM 977 O O . VAL A 1 119 ? 2.100 11.315 4.923 1.00 85.88 119 VAL A O 1
ATOM 980 N N . LYS A 1 120 ? 1.899 10.394 2.898 1.00 87.06 120 LYS A N 1
ATOM 981 C CA . LYS A 1 120 ? 0.479 10.065 3.080 1.00 87.06 120 LYS A CA 1
ATOM 982 C C . LYS A 1 120 ? 0.264 8.936 4.079 1.00 87.06 120 LYS A C 1
ATOM 984 O O . LYS A 1 120 ? -0.718 8.988 4.815 1.00 87.06 120 LYS A O 1
ATOM 989 N N . ILE A 1 121 ? 1.183 7.979 4.177 1.00 80.75 121 ILE A N 1
ATOM 990 C CA . ILE A 1 121 ? 1.166 6.960 5.234 1.00 80.75 121 ILE A CA 1
ATOM 991 C C . ILE A 1 121 ? 1.372 7.580 6.615 1.00 80.75 121 ILE A C 1
ATOM 993 O O . ILE A 1 121 ? 0.640 7.248 7.549 1.00 80.75 121 ILE A O 1
ATOM 997 N N . GLU A 1 122 ? 2.312 8.513 6.762 1.00 82.38 122 GLU A N 1
ATOM 998 C CA . GLU A 1 122 ? 2.487 9.254 8.018 1.00 82.38 122 GLU A CA 1
ATOM 999 C C . GLU A 1 122 ? 1.228 10.038 8.390 1.00 82.38 122 GLU A C 1
ATOM 1001 O O . GLU A 1 122 ? 0.724 9.900 9.504 1.00 82.38 122 GLU A O 1
ATOM 1006 N N . SER A 1 123 ? 0.658 10.769 7.432 1.00 87.12 123 SER A N 1
ATOM 1007 C CA . SER A 1 123 ? -0.584 11.512 7.640 1.00 87.12 123 SER A CA 1
ATOM 1008 C C . SER A 1 123 ? -1.749 10.592 8.023 1.00 87.12 123 SER A C 1
ATOM 1010 O O . SER A 1 123 ? -2.503 10.897 8.946 1.00 87.12 123 SER A O 1
ATOM 1012 N N . LEU A 1 124 ? -1.875 9.426 7.378 1.00 85.44 124 LEU A N 1
ATOM 1013 C CA . LEU A 1 124 ? -2.887 8.429 7.721 1.00 85.44 124 LEU A CA 1
ATOM 1014 C C . LEU A 1 124 ? -2.727 7.957 9.174 1.00 85.44 124 LEU A C 1
ATOM 1016 O O . LEU A 1 124 ? -3.707 7.915 9.919 1.00 85.44 124 LEU A O 1
ATOM 1020 N N . ASN A 1 125 ? -1.494 7.661 9.596 1.00 79.94 125 ASN A N 1
ATOM 1021 C CA . ASN A 1 125 ? -1.180 7.260 10.969 1.00 79.94 125 ASN A CA 1
ATOM 1022 C C . ASN A 1 125 ? -1.536 8.346 11.991 1.00 79.94 125 ASN A C 1
ATOM 1024 O O . ASN A 1 125 ? -2.101 8.045 13.042 1.00 79.94 125 ASN A O 1
ATOM 1028 N N . GLU A 1 126 ? -1.228 9.608 11.699 1.00 84.75 126 GLU A N 1
ATOM 1029 C CA . GLU A 1 126 ? -1.593 10.735 12.561 1.00 84.75 126 GLU A CA 1
ATOM 1030 C C . GLU A 1 126 ? -3.107 10.890 12.692 1.00 84.75 126 GLU A C 1
ATOM 1032 O O . GLU A 1 126 ? -3.615 11.078 13.798 1.00 84.75 126 GLU A O 1
ATOM 1037 N N . LYS A 1 127 ? -3.850 10.757 11.589 1.00 86.06 127 LYS A N 1
ATOM 1038 C CA . LYS A 1 127 ? -5.312 10.871 11.612 1.00 86.06 127 LYS A CA 1
ATOM 1039 C C . LYS A 1 127 ? -5.977 9.754 12.393 1.00 86.06 127 LYS A C 1
ATOM 1041 O O . LYS A 1 127 ? -6.900 10.013 13.161 1.00 86.06 127 LYS A O 1
ATOM 1046 N N . TYR A 1 128 ? -5.476 8.533 12.284 1.00 81.94 128 TYR A N 1
ATOM 1047 C CA . TYR A 1 128 ? -5.954 7.455 13.135 1.00 81.94 128 TYR A CA 1
ATOM 1048 C C . TYR A 1 128 ? -5.642 7.684 14.622 1.00 81.94 128 TYR A C 1
ATOM 1050 O O . TYR A 1 128 ? -6.519 7.449 15.452 1.00 81.94 128 TYR A O 1
ATOM 1058 N N . LYS A 1 129 ? -4.455 8.205 14.976 1.00 82.75 129 LYS A N 1
ATOM 1059 C CA . LYS A 1 129 ? -4.147 8.594 16.369 1.00 82.75 129 LYS A CA 1
ATOM 1060 C C . LYS A 1 129 ? -5.132 9.641 16.889 1.00 82.75 129 LYS A C 1
ATOM 1062 O O . LYS A 1 129 ? -5.716 9.432 17.948 1.00 82.75 129 LYS A O 1
ATOM 1067 N N . GLN A 1 130 ? -5.382 10.696 16.110 1.00 85.06 130 GLN A N 1
ATOM 1068 C CA . GLN A 1 130 ? -6.370 11.730 16.444 1.00 85.06 130 GLN A CA 1
ATOM 1069 C C . GLN A 1 130 ? -7.765 11.126 16.651 1.00 85.06 130 GLN A C 1
ATOM 1071 O O . GLN A 1 130 ? -8.472 11.499 17.581 1.00 85.06 130 GLN A O 1
ATOM 1076 N N . MET A 1 131 ? -8.155 10.152 15.825 1.00 83.62 131 MET A N 1
ATOM 1077 C CA . MET A 1 131 ? -9.443 9.476 15.965 1.00 83.62 131 MET A CA 1
ATOM 1078 C C . MET A 1 131 ? -9.542 8.657 17.257 1.00 83.62 131 MET A C 1
ATOM 1080 O O . MET A 1 131 ? -10.567 8.698 17.934 1.00 83.62 131 MET A O 1
ATOM 1084 N N . VAL A 1 132 ? -8.481 7.931 17.622 1.00 81.81 132 VAL A N 1
ATOM 1085 C CA . VAL A 1 132 ? -8.416 7.174 18.883 1.00 81.81 132 VAL A CA 1
ATOM 1086 C C . VAL A 1 132 ? -8.481 8.113 20.088 1.00 81.81 132 VAL A C 1
ATOM 1088 O O . VAL A 1 132 ? -9.198 7.825 21.045 1.00 81.81 132 VAL A O 1
ATOM 1091 N N . GLU A 1 133 ? -7.738 9.218 20.059 1.00 84.25 133 GLU A N 1
ATOM 1092 C CA . GLU A 1 133 ? -7.737 10.229 21.122 1.00 84.25 133 GLU A CA 1
ATOM 1093 C C . GLU A 1 133 ? -9.116 10.870 21.293 1.00 84.25 133 GLU A C 1
ATOM 1095 O O . GLU A 1 133 ? -9.594 11.000 22.420 1.00 84.25 133 GLU A O 1
ATOM 1100 N N . GLU A 1 134 ? -9.791 11.187 20.187 1.00 83.88 134 GLU A N 1
ATOM 1101 C CA . GLU A 1 134 ? -11.141 11.747 20.210 1.00 83.88 134 GLU A CA 1
ATOM 1102 C C . GLU A 1 134 ? -12.162 10.758 20.785 1.00 83.88 134 GLU A C 1
ATOM 1104 O O . GLU A 1 134 ? -13.027 11.156 21.554 1.00 83.88 134 GLU A O 1
ATOM 1109 N N . ILE A 1 135 ? -12.064 9.460 20.481 1.00 78.94 135 ILE A N 1
ATOM 1110 C CA . ILE A 1 135 ? -12.952 8.457 21.094 1.00 78.94 135 ILE A CA 1
ATOM 1111 C C . ILE A 1 135 ? -12.647 8.330 22.594 1.00 78.94 135 ILE A C 1
ATOM 1113 O O . ILE A 1 135 ? -13.562 8.311 23.416 1.00 78.94 135 ILE A O 1
ATOM 1117 N N . LYS A 1 136 ? -11.364 8.287 22.976 1.00 79.81 136 LYS A N 1
ATOM 1118 C CA . LYS A 1 136 ? -10.944 8.148 24.380 1.00 79.81 136 LYS A CA 1
ATOM 1119 C C . LYS A 1 136 ? -11.345 9.334 25.257 1.00 79.81 136 LYS A C 1
ATOM 1121 O O . LYS A 1 136 ? -11.624 9.127 26.436 1.00 79.81 136 LYS A O 1
ATOM 1126 N N . SER A 1 137 ? -11.391 10.546 24.704 1.00 75.19 137 SER A N 1
ATOM 1127 C CA . SER A 1 137 ? -11.734 11.767 25.447 1.00 75.19 137 SER A CA 1
ATOM 1128 C C . SER A 1 137 ? -13.190 11.810 25.940 1.00 75.19 137 SER A C 1
ATOM 1130 O O . SER A 1 137 ? -13.516 12.629 26.796 1.00 75.19 137 SER A O 1
ATOM 1132 N N . HIS A 1 138 ? -14.054 10.903 25.472 1.00 71.75 138 HIS A N 1
ATOM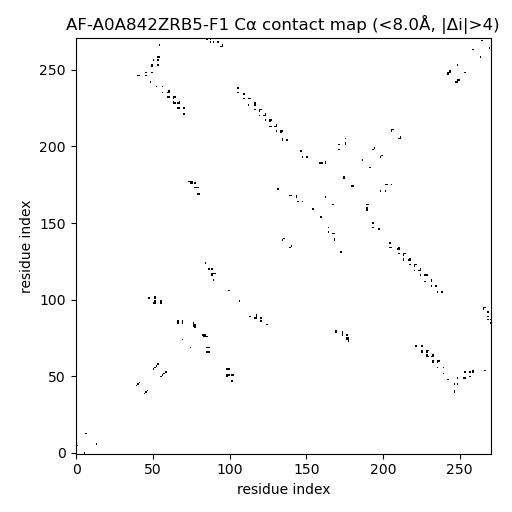 1133 C CA . HIS A 1 138 ? -15.475 10.823 25.828 1.00 71.75 138 HIS A CA 1
ATOM 1134 C C . HIS A 1 138 ? -15.754 9.865 27.002 1.00 71.75 138 HIS A C 1
ATOM 1136 O O . HIS A 1 138 ? -16.641 9.019 26.908 1.00 71.75 138 HIS A O 1
ATOM 1142 N N . ASN A 1 139 ? -14.990 9.958 28.101 1.00 79.75 139 ASN A N 1
ATOM 1143 C CA . ASN A 1 139 ? -15.110 9.059 29.268 1.00 79.75 139 ASN A CA 1
ATOM 1144 C C . ASN A 1 139 ? -15.160 7.574 28.859 1.00 79.75 139 ASN A C 1
ATOM 1146 O O . ASN A 1 139 ? -15.938 6.780 29.395 1.00 79.75 139 ASN A O 1
ATOM 1150 N N . PHE A 1 140 ? -14.374 7.212 27.841 1.00 82.69 140 PHE A N 1
ATOM 1151 C CA . PHE A 1 140 ? -14.454 5.906 27.189 1.00 82.69 140 PHE A CA 1
ATOM 1152 C C . PHE A 1 140 ? -14.232 4.772 28.189 1.00 82.69 140 PHE A C 1
ATOM 1154 O O . PHE A 1 140 ? -14.992 3.810 28.224 1.00 82.69 140 PHE A O 1
ATOM 1161 N N . GLN A 1 141 ? -13.226 4.924 29.050 1.00 83.94 141 GLN A N 1
ATOM 1162 C CA . GLN A 1 141 ? -12.890 3.927 30.058 1.00 83.94 141 GLN A CA 1
ATOM 1163 C C . GLN A 1 141 ? -13.990 3.787 31.117 1.00 83.94 141 GLN A C 1
ATOM 1165 O O . GLN A 1 141 ? -14.442 2.674 31.367 1.00 83.94 141 GLN A O 1
ATOM 1170 N N . ASP A 1 142 ? -14.508 4.900 31.635 1.00 86.25 142 ASP A N 1
ATOM 1171 C CA . ASP A 1 142 ? -15.602 4.888 32.613 1.00 86.25 142 ASP A CA 1
ATOM 1172 C C . ASP A 1 142 ? -16.879 4.258 32.032 1.00 86.25 142 ASP A C 1
ATOM 1174 O O . ASP A 1 142 ? -17.594 3.521 32.710 1.00 86.25 142 ASP A O 1
ATOM 1178 N N . SER A 1 143 ? -17.158 4.507 30.749 1.00 86.69 143 SER A N 1
ATOM 1179 C CA . SER A 1 143 ? -18.314 3.937 30.041 1.00 86.69 143 SER A CA 1
ATOM 1180 C C . SER A 1 143 ? -18.188 2.421 29.873 1.00 86.69 143 SER A C 1
ATOM 1182 O O . SER A 1 143 ? -19.168 1.680 30.004 1.00 86.69 143 SER A O 1
ATOM 1184 N N . ILE A 1 144 ? -16.971 1.939 29.624 1.00 87.44 144 ILE A N 1
ATOM 1185 C CA . ILE A 1 144 ? -16.659 0.511 29.561 1.00 87.44 144 ILE A CA 1
ATOM 1186 C C . ILE A 1 144 ? -16.827 -0.136 30.931 1.00 87.44 144 ILE A C 1
ATOM 1188 O O . ILE A 1 144 ? -17.503 -1.154 31.038 1.00 87.44 144 ILE A O 1
ATOM 1192 N N . GLU A 1 145 ? -16.247 0.453 31.975 1.00 87.25 145 GLU A N 1
ATOM 1193 C CA . GLU A 1 145 ? -16.346 -0.078 33.336 1.00 87.25 145 GLU A CA 1
ATOM 1194 C C . GLU A 1 145 ? -17.803 -0.138 33.799 1.00 87.25 145 GLU A C 1
ATOM 1196 O O . GLU A 1 145 ? -18.259 -1.170 34.293 1.00 87.25 145 GLU A O 1
ATOM 1201 N N . LYS A 1 146 ? -18.572 0.930 33.559 1.00 89.62 146 LYS A N 1
ATOM 1202 C CA . LYS A 1 146 ? -19.997 0.986 33.893 1.00 89.62 146 LYS A CA 1
ATOM 1203 C C . LYS A 1 146 ? -20.802 -0.097 33.170 1.00 89.62 146 LYS A C 1
ATOM 1205 O O . LYS A 1 146 ? -21.490 -0.879 33.823 1.00 89.62 146 LYS A O 1
ATOM 1210 N N . SER A 1 147 ? -20.702 -0.168 31.842 1.00 89.62 147 SER A N 1
ATOM 1211 C CA . SER A 1 147 ? -21.458 -1.145 31.042 1.00 89.62 147 SER A CA 1
ATOM 1212 C C . SER A 1 147 ? -21.047 -2.590 31.335 1.00 89.62 147 SER A C 1
ATOM 1214 O O . SER A 1 147 ? -21.896 -3.479 31.349 1.00 89.62 147 SER A O 1
ATOM 1216 N N . TYR A 1 148 ? -19.763 -2.845 31.607 1.00 87.19 148 TYR A N 1
ATOM 1217 C CA . TYR A 1 148 ? -19.287 -4.172 31.989 1.00 87.19 148 TYR A CA 1
ATOM 1218 C C . TYR A 1 148 ? -19.829 -4.599 33.356 1.00 87.19 148 TYR A C 1
ATOM 1220 O O . TYR A 1 148 ? -20.315 -5.722 33.490 1.00 87.19 148 TYR A O 1
ATOM 1228 N N . ASN A 1 149 ? -19.823 -3.703 34.348 1.00 87.19 149 ASN A N 1
ATOM 1229 C CA . ASN A 1 149 ? -20.398 -3.981 35.665 1.00 87.19 149 ASN A CA 1
ATOM 1230 C C . ASN A 1 149 ? -21.905 -4.273 35.565 1.00 87.19 149 ASN A C 1
ATOM 1232 O O . ASN A 1 149 ? -22.389 -5.249 36.135 1.00 87.19 149 ASN A O 1
ATOM 1236 N N . GLU A 1 150 ? -22.650 -3.481 34.787 1.00 87.56 150 GLU A N 1
ATOM 1237 C CA . GLU A 1 150 ? -24.070 -3.744 34.514 1.00 87.56 150 GLU A CA 1
ATOM 1238 C C . GLU A 1 150 ? -24.274 -5.112 33.843 1.00 87.56 150 GLU A C 1
ATOM 1240 O O . GLU A 1 150 ? -25.141 -5.894 34.245 1.00 87.56 150 GLU A O 1
ATOM 1245 N N . PHE A 1 151 ? -23.439 -5.451 32.861 1.00 86.31 151 PHE A N 1
ATOM 1246 C CA . PHE A 1 151 ? -23.487 -6.739 32.181 1.00 86.31 151 PHE A CA 1
ATOM 1247 C C . PHE A 1 151 ? -23.220 -7.917 33.127 1.00 86.31 151 PHE A C 1
ATOM 1249 O O . PHE A 1 151 ? -23.991 -8.879 33.125 1.00 86.31 151 PHE A O 1
ATOM 1256 N N . GLU A 1 152 ? -22.190 -7.831 33.976 1.00 81.38 152 GLU A N 1
ATOM 1257 C CA . GLU A 1 152 ? -21.827 -8.892 34.924 1.00 81.38 152 GLU A CA 1
ATOM 1258 C C . GLU A 1 152 ? -22.962 -9.187 35.914 1.00 81.38 152 GLU A C 1
ATOM 12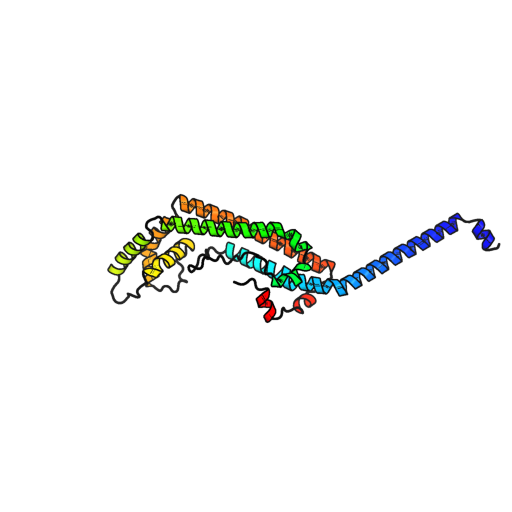60 O O . GLU A 1 152 ? -23.218 -10.350 36.231 1.00 81.38 152 GLU A O 1
ATOM 1265 N N . THR A 1 153 ? -23.701 -8.160 36.350 1.00 81.12 153 THR A N 1
ATOM 1266 C CA . THR A 1 153 ? -24.864 -8.350 37.238 1.00 81.12 153 THR A CA 1
ATOM 1267 C C . THR A 1 153 ? -26.030 -9.080 36.571 1.00 81.12 153 THR A C 1
ATOM 1269 O O . THR A 1 153 ? -26.881 -9.625 37.271 1.00 81.12 153 THR A O 1
ATOM 1272 N N . THR A 1 154 ? -26.071 -9.129 35.233 1.00 75.88 154 THR A N 1
ATOM 1273 C CA . THR A 1 154 ? -27.170 -9.754 34.482 1.00 75.88 154 THR A CA 1
ATOM 1274 C C . THR A 1 154 ? -26.889 -11.208 34.072 1.00 75.88 154 THR A C 1
ATOM 1276 O O . THR A 1 154 ? -27.808 -11.901 33.640 1.00 75.88 154 THR A O 1
ATOM 1279 N N . ILE A 1 155 ? -25.644 -11.688 34.161 1.00 71.69 155 ILE A N 1
ATOM 1280 C CA . ILE A 1 155 ? -25.267 -13.030 33.689 1.00 71.69 155 ILE A CA 1
ATOM 1281 C C . ILE A 1 155 ? -25.287 -14.043 34.836 1.00 71.69 155 ILE A C 1
ATOM 1283 O O . ILE A 1 155 ? -24.692 -13.829 35.895 1.00 71.69 155 ILE A O 1
ATOM 1287 N N . GLU A 1 156 ? -25.916 -15.197 34.595 1.00 64.31 156 GLU A N 1
ATOM 1288 C CA . GLU A 1 156 ? -25.867 -16.337 35.510 1.00 64.31 156 GLU A CA 1
ATOM 1289 C C . GLU A 1 156 ? -24.419 -16.782 35.771 1.00 64.31 156 GLU A C 1
ATOM 1291 O O . GLU A 1 156 ? -23.608 -16.933 34.855 1.00 64.31 156 GLU A O 1
ATOM 1296 N N . SER A 1 157 ? -24.096 -17.044 37.039 1.00 57.09 157 SER A N 1
ATOM 1297 C CA . SER A 1 157 ? -22.735 -17.313 37.533 1.00 57.09 157 SER A CA 1
ATOM 1298 C C . SER A 1 157 ? -21.960 -18.400 36.772 1.00 57.09 157 SER A C 1
ATOM 1300 O O . SER A 1 157 ? -20.731 -18.359 36.755 1.00 57.09 157 SER A O 1
ATOM 1302 N N . LYS A 1 158 ? -22.648 -19.340 36.108 1.00 53.72 158 LYS A N 1
ATOM 1303 C CA . LYS A 1 158 ? -22.046 -20.451 35.350 1.00 53.72 158 LYS A CA 1
ATOM 1304 C C . LYS A 1 158 ? -21.449 -20.066 33.988 1.00 53.72 158 LYS A C 1
ATOM 1306 O O . LYS A 1 158 ? -20.624 -20.820 33.488 1.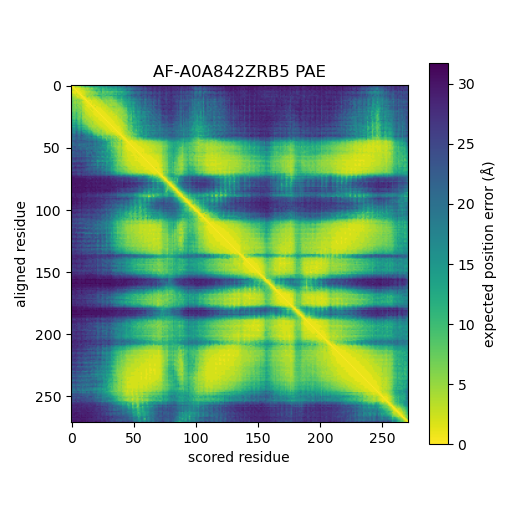00 53.72 158 LYS A O 1
ATOM 1311 N N . ASN A 1 159 ? -21.798 -18.906 33.423 1.00 53.78 159 ASN A N 1
ATOM 1312 C CA . ASN A 1 159 ? -21.284 -18.432 32.126 1.00 53.78 159 ASN A CA 1
ATOM 1313 C C . ASN A 1 159 ? -20.227 -17.321 32.253 1.00 53.78 159 ASN A C 1
ATOM 1315 O O . ASN A 1 159 ? -19.885 -16.678 31.260 1.00 53.78 159 ASN A O 1
ATOM 1319 N N . ARG A 1 160 ? -19.681 -17.088 33.455 1.00 56.41 160 ARG A N 1
ATOM 1320 C CA . ARG A 1 160 ? -18.600 -16.117 33.688 1.00 56.41 160 ARG A CA 1
ATOM 1321 C C . ARG A 1 160 ? -17.260 -16.631 33.150 1.00 56.41 160 AR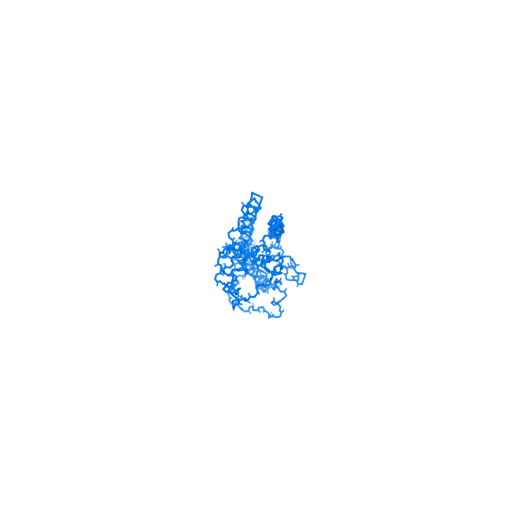G A C 1
ATOM 1323 O O . ARG A 1 160 ? -16.326 -16.870 33.908 1.00 56.41 160 ARG A O 1
ATOM 1330 N N . GLN A 1 161 ? -17.127 -16.776 31.836 1.00 55.72 161 GLN A N 1
ATOM 1331 C CA . GLN A 1 161 ? -15.812 -16.567 31.238 1.00 55.72 161 GLN A CA 1
ATOM 1332 C C . GLN A 1 161 ? -15.533 -15.070 31.358 1.00 55.72 161 GLN A C 1
ATOM 1334 O O . GLN A 1 161 ? -16.123 -14.261 30.646 1.00 55.72 161 GLN A O 1
ATOM 1339 N N . GLN A 1 162 ? -14.726 -14.702 32.355 1.00 58.12 162 GLN A N 1
ATOM 1340 C CA . GLN A 1 162 ? -14.379 -13.311 32.621 1.00 58.12 162 GLN A CA 1
ATOM 1341 C C . GLN A 1 162 ? -13.664 -12.737 31.405 1.00 58.12 162 GLN A C 1
ATOM 1343 O O . GLN A 1 162 ? -12.541 -13.127 31.081 1.00 58.12 162 GLN A O 1
ATOM 1348 N N . LEU A 1 163 ? -14.305 -11.774 30.751 1.00 64.44 163 LEU A N 1
ATOM 1349 C CA . LEU A 1 163 ? -13.564 -10.852 29.917 1.00 64.44 163 LEU A CA 1
ATOM 1350 C C . LEU A 1 163 ? -12.645 -10.059 30.848 1.00 64.44 163 LEU A C 1
ATOM 1352 O O . LEU A 1 163 ? -13.081 -9.518 31.864 1.00 64.44 163 LEU A O 1
ATOM 1356 N N . VAL A 1 164 ? -11.353 -10.020 30.537 1.00 69.12 164 VAL A N 1
ATOM 1357 C CA . VAL A 1 164 ? -10.401 -9.259 31.343 1.00 69.12 164 VAL A CA 1
ATOM 1358 C C . VAL A 1 164 ? -10.710 -7.778 31.129 1.00 69.12 164 VAL A C 1
ATOM 1360 O O . VAL A 1 164 ? -10.460 -7.252 30.048 1.00 69.12 164 VAL A O 1
ATOM 1363 N N . LEU A 1 165 ? -11.241 -7.101 32.154 1.00 67.94 165 LEU A N 1
ATOM 1364 C CA . LEU A 1 165 ? -11.633 -5.683 32.088 1.00 67.94 165 LEU A CA 1
ATOM 1365 C C . LEU A 1 165 ? -10.500 -4.789 31.554 1.00 67.94 165 LEU A C 1
ATOM 1367 O O . LEU A 1 165 ? -10.744 -3.844 30.814 1.00 67.94 165 LEU A O 1
ATOM 1371 N N . LYS A 1 166 ? -9.246 -5.147 31.855 1.00 72.81 166 LYS A N 1
ATOM 1372 C CA . LYS A 1 166 ? -8.042 -4.475 31.348 1.00 72.81 166 LYS A CA 1
ATOM 1373 C C . LYS A 1 166 ? -7.898 -4.531 29.817 1.00 72.81 166 LYS A C 1
ATOM 1375 O O . LYS A 1 166 ? -7.374 -3.595 29.225 1.00 72.81 166 LYS A O 1
ATOM 1380 N N . GLU A 1 167 ? -8.362 -5.605 29.181 1.00 71.81 167 GLU A N 1
ATOM 1381 C CA . GLU A 1 167 ? -8.295 -5.809 27.727 1.00 71.81 167 GLU A CA 1
ATOM 1382 C C . GLU A 1 167 ? -9.547 -5.278 27.003 1.00 71.81 167 GLU A C 1
ATOM 1384 O O . GLU A 1 167 ? -9.500 -5.017 25.798 1.00 71.81 167 GLU A O 1
ATOM 1389 N N . LEU A 1 168 ? -10.661 -5.062 27.719 1.00 77.19 168 LEU A N 1
ATOM 1390 C CA . LEU A 1 168 ? -11.933 -4.607 27.140 1.00 77.19 168 LEU A CA 1
ATOM 1391 C C . LEU A 1 168 ? -11.816 -3.306 26.327 1.00 77.19 168 LEU A C 1
ATOM 1393 O O . LEU A 1 168 ? -12.324 -3.283 25.207 1.00 77.19 168 LEU A O 1
ATOM 1397 N N . PRO A 1 169 ? -11.129 -2.244 26.802 1.00 80.50 169 PRO A N 1
ATOM 1398 C CA . PRO A 1 169 ? -10.963 -1.013 26.029 1.00 80.50 169 PRO A CA 1
ATOM 1399 C C . PRO A 1 169 ? -10.303 -1.221 24.675 1.00 80.50 169 PRO A C 1
ATOM 1401 O O . PRO A 1 169 ? -10.722 -0.626 23.683 1.00 80.50 169 PRO A O 1
ATOM 1404 N N . ARG A 1 170 ? -9.303 -2.101 24.612 1.00 77.75 170 ARG A N 1
ATOM 1405 C CA . ARG A 1 170 ? -8.629 -2.450 23.362 1.00 77.75 170 ARG A CA 1
ATOM 1406 C C . ARG A 1 170 ? -9.571 -3.208 22.427 1.00 77.75 170 ARG A C 1
ATOM 1408 O O . ARG A 1 170 ? -9.650 -2.871 21.249 1.00 77.75 170 ARG A O 1
ATOM 1415 N N . ILE A 1 171 ? -10.301 -4.190 22.955 1.00 78.38 171 ILE A N 1
ATOM 1416 C CA . ILE A 1 171 ? -11.258 -5.001 22.191 1.00 78.38 171 ILE A CA 1
ATOM 1417 C C . ILE A 1 171 ? -12.399 -4.132 21.637 1.00 78.38 171 ILE A C 1
ATOM 1419 O O . ILE A 1 171 ? -12.726 -4.206 20.457 1.00 78.38 171 ILE A O 1
ATOM 1423 N N . ILE A 1 172 ? -12.995 -3.273 22.462 1.00 80.88 172 ILE A N 1
ATOM 1424 C CA . ILE A 1 172 ? -14.092 -2.386 22.053 1.00 80.88 172 ILE A CA 1
ATOM 1425 C C . ILE A 1 172 ? -13.608 -1.401 20.991 1.00 80.88 172 ILE A C 1
ATOM 1427 O O . ILE A 1 172 ? -14.266 -1.240 19.965 1.00 80.88 172 ILE A O 1
ATOM 1431 N N . MET A 1 173 ? -12.431 -0.798 21.187 1.00 79.31 173 MET A N 1
ATOM 1432 C CA . MET A 1 173 ? -11.840 0.107 20.201 1.00 79.31 173 MET A CA 1
ATOM 1433 C C . MET A 1 173 ? -11.647 -0.588 18.845 1.00 79.31 173 MET A C 1
ATOM 1435 O O . MET A 1 173 ? -12.009 -0.029 17.812 1.00 79.31 173 MET A O 1
ATOM 1439 N N . TYR A 1 174 ? -11.158 -1.831 18.841 1.00 76.81 174 TYR A N 1
ATOM 1440 C CA . TYR A 1 174 ? -11.040 -2.637 17.625 1.00 76.81 174 TYR A CA 1
ATOM 1441 C C . TYR A 1 174 ? -12.378 -2.770 16.881 1.00 7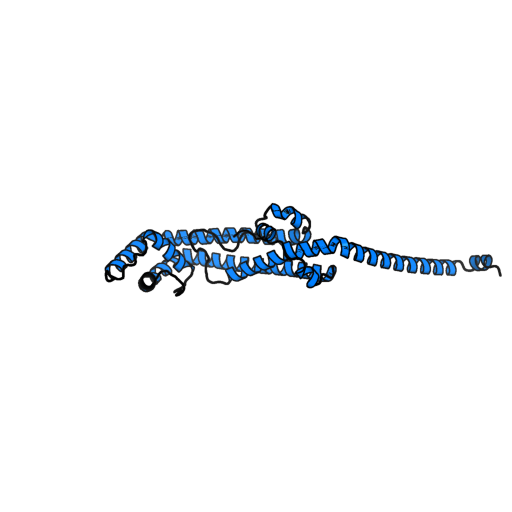6.81 174 TYR A C 1
ATOM 1443 O O . TYR A 1 174 ? -12.452 -2.523 15.675 1.00 76.81 174 TYR A O 1
ATOM 1451 N N . HIS A 1 175 ? -13.456 -3.094 17.597 1.00 77.50 175 HIS A N 1
ATOM 1452 C CA . HIS A 1 175 ? -14.778 -3.237 16.991 1.00 77.50 175 HIS A CA 1
ATOM 1453 C C . HIS A 1 175 ? -15.367 -1.908 16.487 1.00 77.50 175 HIS A C 1
ATOM 1455 O O . HIS A 1 175 ? -16.006 -1.892 15.433 1.00 77.50 175 HIS A O 1
ATOM 1461 N N . ILE A 1 176 ? -15.098 -0.782 17.159 1.00 77.12 176 ILE A N 1
ATOM 1462 C CA . ILE A 1 176 ? -15.493 0.557 16.683 1.00 77.12 176 ILE A CA 1
ATOM 1463 C C . ILE A 1 176 ? -14.853 0.880 15.317 1.00 77.12 176 ILE A C 1
ATOM 1465 O O . ILE A 1 176 ? -15.489 1.472 14.432 1.00 77.12 176 ILE A O 1
ATOM 1469 N N . PHE A 1 177 ? -13.589 0.500 15.116 1.00 72.50 177 PHE A N 1
ATOM 1470 C CA . PHE A 1 177 ? -12.876 0.769 13.866 1.00 72.50 177 PHE A CA 1
ATOM 1471 C C . PHE A 1 177 ? -13.254 -0.187 12.738 1.00 72.50 177 PHE A C 1
ATOM 1473 O O . PHE A 1 177 ? -13.421 0.273 11.607 1.00 72.50 177 PHE A O 1
ATOM 1480 N N . ASN A 1 178 ? -13.431 -1.473 13.040 1.00 68.00 178 ASN A N 1
ATOM 1481 C CA . ASN A 1 178 ? -13.674 -2.502 12.028 1.00 68.00 178 ASN A CA 1
ATOM 1482 C C . ASN A 1 178 ? -15.142 -2.690 11.661 1.00 68.00 178 ASN A C 1
ATOM 1484 O O . ASN A 1 178 ? -15.439 -3.269 10.619 1.00 68.00 178 ASN A O 1
ATOM 1488 N N . GLY A 1 179 ? -16.066 -2.143 12.457 1.00 58.75 179 GLY A N 1
ATOM 1489 C CA . GLY A 1 179 ? -17.483 -2.077 12.101 1.00 58.75 179 GLY A CA 1
ATOM 1490 C C . GLY A 1 179 ? -18.123 -3.445 11.875 1.00 58.75 179 GLY A C 1
ATOM 1491 O O . GLY A 1 179 ? -19.141 -3.541 11.192 1.00 58.75 179 GLY A O 1
ATOM 1492 N N . THR A 1 180 ? -17.523 -4.504 12.408 1.00 56.06 180 THR A N 1
ATOM 1493 C CA . THR A 1 180 ? -18.008 -5.860 12.239 1.00 56.06 180 THR A CA 1
ATOM 1494 C C . THR A 1 180 ? -18.715 -6.339 13.499 1.00 56.06 180 THR A C 1
ATOM 1496 O O . THR A 1 180 ? -18.107 -6.448 14.567 1.00 56.06 180 THR A O 1
ATOM 1499 N N . ASP A 1 181 ? -19.959 -6.783 13.314 1.00 49.72 181 ASP A N 1
ATOM 1500 C CA . ASP A 1 181 ? -20.569 -7.897 14.054 1.00 49.72 181 ASP A CA 1
ATOM 1501 C C . ASP A 1 181 ? -19.806 -9.207 13.755 1.00 49.72 181 ASP A C 1
ATOM 1503 O O . ASP A 1 181 ? -20.410 -10.227 13.433 1.00 49.72 181 ASP A O 1
ATOM 1507 N N . SER A 1 182 ? -18.464 -9.195 13.728 1.00 44.59 182 SER A N 1
ATOM 1508 C CA . SER A 1 182 ? -17.699 -10.298 13.148 1.00 44.59 182 SER A CA 1
ATOM 1509 C C . SER A 1 182 ? -17.862 -11.541 14.005 1.00 44.59 182 SER A C 1
ATOM 1511 O O . SER A 1 182 ? -17.154 -11.767 14.982 1.00 44.59 182 SER A O 1
ATOM 1513 N N . GLU A 1 183 ? -18.717 -12.425 13.508 1.00 41.66 183 GLU A N 1
ATOM 1514 C CA . GLU A 1 183 ? -18.792 -13.852 13.805 1.00 41.66 183 GLU A CA 1
ATOM 1515 C C . GLU A 1 183 ? -17.418 -14.554 13.722 1.00 41.66 183 GLU A C 1
ATOM 1517 O O . GLU A 1 183 ? -17.274 -15.672 14.207 1.00 41.66 183 GLU A O 1
ATOM 1522 N N . LYS A 1 184 ? -16.393 -13.888 13.162 1.00 43.56 184 LYS A N 1
ATOM 1523 C CA . LYS A 1 184 ? -14.988 -14.320 13.120 1.00 43.56 184 LYS A CA 1
ATOM 1524 C C . LYS A 1 184 ? -14.195 -14.102 14.415 1.00 43.56 184 LYS A C 1
ATOM 1526 O O . LYS A 1 184 ? -13.106 -14.662 14.527 1.00 43.56 184 LYS A O 1
ATOM 1531 N N . ASN A 1 185 ? -14.678 -13.315 15.380 1.00 50.47 185 ASN A N 1
ATOM 1532 C CA . ASN A 1 185 ? -13.913 -13.087 16.604 1.00 50.47 185 ASN A CA 1
ATOM 1533 C C . ASN A 1 185 ? -13.973 -14.300 17.538 1.00 50.47 185 ASN A C 1
ATOM 1535 O O . ASN A 1 185 ? -15.035 -14.711 18.000 1.00 50.47 185 ASN A O 1
ATOM 1539 N N . GLN A 1 186 ? -12.790 -14.815 17.881 1.00 53.72 186 GLN A N 1
ATOM 1540 C CA . GLN A 1 186 ? -12.551 -15.875 18.870 1.00 53.72 186 GLN A CA 1
ATOM 1541 C C . GLN A 1 186 ? -12.952 -15.479 20.309 1.00 53.72 186 GLN A C 1
ATOM 1543 O O . GLN A 1 186 ? -12.708 -16.232 21.246 1.00 53.72 186 GLN A O 1
ATOM 1548 N N . LEU A 1 187 ? -13.574 -14.311 20.509 1.00 64.69 187 LEU A N 1
ATOM 1549 C CA . LEU A 1 187 ? -13.866 -13.702 21.814 1.00 64.69 187 LEU A CA 1
ATOM 1550 C C . LEU A 1 187 ? -15.047 -14.346 22.570 1.00 64.69 187 LEU A C 1
ATOM 1552 O O . LEU A 1 187 ? -15.507 -13.814 23.579 1.00 64.69 187 LEU A O 1
ATOM 1556 N N . GLY A 1 188 ? -15.512 -15.512 22.117 1.00 69.62 188 GLY A N 1
ATOM 1557 C CA . GLY A 1 188 ? -16.554 -16.297 22.775 1.00 69.62 188 GLY A CA 1
ATOM 1558 C C . GLY A 1 188 ? -17.951 -15.663 22.729 1.00 69.62 188 GLY A C 1
ATOM 1559 O O . GLY A 1 188 ? -18.147 -14.503 22.365 1.00 69.62 188 GLY A O 1
ATOM 1560 N N . GLU A 1 189 ? -18.959 -16.445 23.113 1.00 76.31 189 GLU A N 1
ATOM 1561 C CA . GLU A 1 189 ? -20.370 -16.019 23.126 1.00 76.31 189 GLU A CA 1
ATOM 1562 C C . GLU A 1 189 ? -20.654 -14.888 24.136 1.00 76.31 189 GLU A C 1
ATOM 1564 O O . GLU A 1 189 ? -21.550 -14.064 23.931 1.00 76.31 189 GLU A O 1
ATOM 1569 N N . VAL A 1 190 ? -19.853 -14.791 25.205 1.00 78.19 190 VAL A N 1
ATOM 1570 C CA . VAL A 1 190 ? -19.990 -13.753 26.241 1.00 78.19 190 VAL A CA 1
ATOM 1571 C C . VAL A 1 190 ? -19.745 -12.361 25.659 1.00 78.19 190 VAL A C 1
ATOM 1573 O O . VAL A 1 190 ? -20.570 -11.464 25.847 1.00 78.19 190 VAL A O 1
ATOM 1576 N N . PHE A 1 191 ? -18.661 -12.177 24.896 1.00 80.06 191 PHE A N 1
ATOM 1577 C CA . PHE A 1 191 ? -18.377 -10.888 24.269 1.00 80.06 191 PHE A CA 1
ATOM 1578 C C . PHE A 1 191 ? -19.410 -10.533 23.202 1.00 80.06 191 PHE A C 1
ATOM 1580 O O . PHE A 1 191 ? -19.853 -9.390 23.150 1.00 80.06 191 PHE A O 1
ATOM 1587 N N . LYS A 1 192 ? -19.851 -11.500 22.385 1.00 79.44 192 LYS A N 1
ATOM 1588 C CA . LYS A 1 192 ? -20.912 -11.258 21.392 1.00 79.44 192 LYS A CA 1
ATOM 1589 C C . LYS A 1 192 ? -22.186 -10.731 22.050 1.00 79.44 192 LYS A C 1
ATOM 1591 O O . LYS A 1 192 ? -22.795 -9.788 21.553 1.00 79.44 192 LYS A O 1
ATOM 1596 N N . THR A 1 193 ? -22.561 -11.306 23.192 1.00 82.25 193 THR A N 1
ATOM 1597 C CA . THR A 1 193 ? -23.736 -10.872 23.958 1.00 82.25 193 THR A CA 1
ATOM 1598 C C . THR A 1 193 ? -23.545 -9.464 24.531 1.00 82.25 193 THR A C 1
ATOM 1600 O O . THR A 1 193 ? -24.451 -8.637 24.423 1.00 82.25 193 THR A O 1
ATOM 1603 N N . TYR A 1 194 ? -22.362 -9.162 25.079 1.00 84.69 194 TYR A N 1
ATOM 1604 C CA . TYR A 1 194 ? -22.006 -7.817 25.542 1.00 84.69 194 TYR A CA 1
ATOM 1605 C C . TYR A 1 194 ? -22.068 -6.790 24.401 1.00 84.69 194 TYR A C 1
ATOM 1607 O O . TYR A 1 194 ? -22.756 -5.775 24.509 1.00 84.69 194 TYR A O 1
ATOM 1615 N N . TRP A 1 195 ? -21.413 -7.083 23.276 1.00 85.44 195 TRP A N 1
ATOM 1616 C CA . TRP A 1 195 ? -21.363 -6.218 22.100 1.00 85.44 195 TRP A CA 1
ATOM 1617 C C . TRP A 1 195 ? -22.750 -5.976 21.504 1.00 85.44 195 TRP A C 1
ATOM 1619 O O . TRP A 1 195 ? -23.095 -4.844 21.187 1.00 85.44 195 TRP A O 1
ATOM 1629 N N . LYS A 1 196 ? -23.606 -7.000 21.434 1.00 84.50 196 LYS A N 1
ATOM 1630 C CA . LYS A 1 196 ? -24.989 -6.841 20.964 1.00 84.50 196 LYS A CA 1
ATOM 1631 C C . LYS A 1 196 ? -25.808 -5.894 21.849 1.00 84.50 196 LYS A C 1
ATOM 1633 O O . LYS A 1 196 ? -26.713 -5.229 21.351 1.00 84.50 196 LYS A O 1
ATOM 1638 N N . ARG A 1 197 ? -25.512 -5.844 23.151 1.00 86.88 197 ARG A N 1
ATOM 1639 C CA . ARG A 1 197 ? -26.241 -5.020 24.123 1.00 86.88 197 ARG A CA 1
ATOM 1640 C C . ARG A 1 197 ? -25.720 -3.582 24.197 1.00 86.88 197 ARG A C 1
ATOM 1642 O O . ARG A 1 197 ? -26.536 -2.670 24.207 1.00 86.88 197 ARG A O 1
ATOM 1649 N N . TYR A 1 198 ? -24.400 -3.391 24.211 1.00 87.31 198 TYR A N 1
ATOM 1650 C CA . TYR A 1 198 ? -23.760 -2.087 24.457 1.00 87.31 198 TYR A CA 1
ATOM 1651 C C . TYR A 1 198 ? -22.990 -1.524 23.250 1.00 87.31 198 TYR A C 1
ATOM 1653 O O . TYR A 1 198 ? -22.654 -0.345 23.217 1.00 87.31 198 TYR A O 1
ATOM 1661 N N . GLY A 1 199 ? -22.730 -2.330 22.218 1.00 84.50 199 GLY A N 1
ATOM 1662 C CA . GLY A 1 199 ? -21.914 -1.958 21.054 1.00 84.50 199 GLY A CA 1
ATOM 1663 C C . GLY A 1 199 ? -22.420 -0.723 20.313 1.00 84.50 199 GLY A C 1
ATOM 1664 O O . GLY A 1 199 ? -21.621 0.069 19.821 1.00 84.50 199 GLY A O 1
ATOM 1665 N N . LYS A 1 200 ? -23.741 -0.505 20.287 1.00 85.88 200 LYS A N 1
ATOM 1666 C CA . LYS A 1 200 ? -24.334 0.682 19.660 1.00 85.88 200 LYS A CA 1
ATOM 1667 C C . LYS A 1 200 ? -23.869 1.984 20.325 1.00 85.88 200 LYS A C 1
ATOM 1669 O O . LYS A 1 200 ? -23.524 2.918 19.611 1.00 85.88 200 LYS A O 1
ATOM 1674 N N . GLU A 1 201 ? -23.800 2.027 21.653 1.00 85.69 201 GLU A N 1
ATOM 1675 C CA . GLU A 1 201 ? -23.361 3.213 22.406 1.00 85.69 201 GLU A CA 1
ATOM 1676 C C . GLU A 1 201 ? -21.897 3.551 22.085 1.00 85.69 201 GLU A C 1
ATOM 1678 O O . GLU A 1 201 ? -21.545 4.701 21.829 1.00 85.69 201 GLU A O 1
ATOM 1683 N N . PHE A 1 202 ? -21.045 2.528 21.989 1.00 85.06 202 PHE A N 1
ATOM 1684 C CA . PHE A 1 202 ? -19.643 2.689 21.602 1.00 85.06 202 PHE A CA 1
ATOM 1685 C C . PHE A 1 202 ? -19.473 3.122 20.140 1.00 85.06 202 PHE A C 1
ATOM 1687 O O . PHE A 1 202 ? -18.598 3.929 19.826 1.00 85.06 202 PHE A O 1
ATOM 1694 N N . LEU A 1 203 ? -20.324 2.634 19.235 1.00 81.88 203 LEU A N 1
ATOM 1695 C CA . LEU A 1 203 ? -20.344 3.088 17.842 1.00 81.88 203 LEU A CA 1
ATOM 1696 C C . LEU A 1 203 ? -20.811 4.545 17.720 1.00 81.88 203 LEU A C 1
ATOM 1698 O O . LEU A 1 203 ? -20.335 5.266 16.846 1.00 81.88 203 LEU A O 1
ATOM 1702 N N . GLU A 1 204 ? -21.697 5.014 18.598 1.00 82.44 204 GLU A N 1
ATOM 1703 C CA . GLU A 1 204 ? -22.128 6.416 18.630 1.00 82.44 204 GLU A CA 1
ATOM 1704 C C . GLU A 1 204 ? -20.998 7.371 19.044 1.00 82.44 204 GLU A C 1
ATOM 1706 O O . GLU A 1 204 ? -20.936 8.485 18.522 1.00 82.44 204 GLU A O 1
ATOM 1711 N N . MET A 1 205 ? -20.031 6.923 19.857 1.00 80.56 205 MET A N 1
ATOM 1712 C CA . MET A 1 205 ? -18.832 7.715 20.186 1.00 80.56 205 MET A CA 1
ATOM 1713 C C . MET A 1 205 ? -17.992 8.051 18.944 1.00 80.56 205 MET A C 1
ATOM 1715 O O . MET A 1 205 ? -17.404 9.128 18.862 1.00 80.56 205 MET A O 1
ATOM 1719 N N . LYS A 1 206 ? -17.989 7.173 17.931 1.00 74.44 206 LYS A N 1
ATOM 1720 C CA . LYS A 1 206 ? -17.362 7.428 16.623 1.00 74.44 206 LYS A CA 1
ATOM 1721 C C . LYS A 1 206 ? -18.145 8.430 15.769 1.00 74.44 206 LYS A C 1
ATOM 1723 O O . LYS A 1 206 ? -17.566 9.078 14.904 1.00 74.44 206 LYS A O 1
ATOM 1728 N N . ASN A 1 207 ? -19.447 8.565 16.006 1.00 73.56 207 ASN A N 1
ATOM 1729 C CA . ASN A 1 207 ? -20.348 9.374 15.187 1.00 73.56 207 ASN A CA 1
ATOM 1730 C C . ASN A 1 207 ? -20.453 10.835 15.653 1.00 73.56 207 ASN A C 1
ATOM 1732 O O . ASN A 1 207 ? -21.288 11.582 15.135 1.00 73.56 207 ASN A O 1
ATOM 1736 N N . ASN A 1 208 ? -19.615 11.276 16.596 1.00 76.69 208 ASN A N 1
ATOM 1737 C CA . ASN A 1 208 ? -19.544 12.686 16.965 1.00 76.69 208 ASN A CA 1
ATOM 1738 C C . ASN A 1 208 ? -18.970 13.539 15.803 1.00 76.69 208 ASN A C 1
ATOM 1740 O O . ASN A 1 208 ? -18.322 13.041 14.879 1.00 76.69 208 ASN A O 1
ATOM 1744 N N . VAL A 1 209 ? -19.231 14.852 15.811 1.00 73.12 209 VAL A N 1
ATOM 1745 C CA . VAL A 1 209 ? -18.893 15.754 14.686 1.00 73.12 209 VAL A CA 1
ATOM 1746 C C . VAL A 1 209 ? -17.389 15.768 14.370 1.00 73.12 209 VAL A C 1
ATOM 1748 O O . VAL A 1 209 ? -16.999 15.792 13.198 1.00 73.12 209 VAL A O 1
ATOM 1751 N N . LYS A 1 210 ? -16.536 15.724 15.399 1.00 80.12 210 LYS A N 1
ATOM 1752 C CA . LYS A 1 210 ? -15.075 15.749 15.248 1.00 80.12 210 LYS A CA 1
ATOM 1753 C C . LYS A 1 210 ? -14.545 14.432 14.676 1.00 80.12 210 LYS A C 1
ATOM 1755 O O . LYS A 1 210 ? -13.837 14.454 13.673 1.00 80.12 210 LYS A O 1
ATOM 1760 N N . ALA A 1 211 ? -14.966 13.295 15.220 1.00 79.44 211 ALA A N 1
ATOM 1761 C CA . ALA A 1 211 ? -14.612 11.961 14.744 1.00 79.44 211 ALA A CA 1
ATOM 1762 C C . ALA A 1 211 ? -15.109 11.707 13.311 1.00 79.44 211 ALA A C 1
ATOM 1764 O O . ALA A 1 211 ? -14.365 11.166 12.495 1.00 79.44 211 ALA A O 1
ATOM 1765 N N . ASN A 1 212 ? -16.300 12.195 12.946 1.00 82.00 212 ASN A N 1
ATOM 1766 C CA . ASN A 1 212 ? -16.790 12.151 11.563 1.00 82.00 212 ASN A CA 1
ATOM 1767 C C . ASN A 1 212 ? -15.913 12.960 10.598 1.00 82.00 212 ASN A C 1
ATOM 1769 O O . ASN A 1 212 ? -15.726 12.564 9.446 1.00 82.00 212 ASN A O 1
ATOM 1773 N N . THR A 1 213 ? -15.381 14.098 11.047 1.00 86.62 213 THR A N 1
ATOM 1774 C CA . THR A 1 213 ? -14.471 14.925 10.242 1.00 86.62 213 THR A CA 1
ATOM 1775 C C . THR A 1 213 ? -13.148 14.193 10.021 1.00 86.62 213 THR A C 1
ATOM 1777 O O . THR A 1 213 ? -12.725 14.037 8.876 1.00 86.62 213 THR A O 1
ATOM 1780 N N . ILE A 1 214 ? -12.567 13.627 11.083 1.00 85.62 214 ILE A N 1
ATOM 1781 C CA . ILE A 1 214 ? -11.338 12.824 11.006 1.00 85.62 214 ILE A CA 1
ATOM 1782 C C . ILE A 1 214 ? -11.546 11.589 10.112 1.00 85.62 214 ILE A C 1
ATOM 1784 O O . ILE A 1 214 ? -10.706 11.276 9.273 1.00 85.62 214 ILE A O 1
ATOM 1788 N N . GLN A 1 215 ? -12.698 10.920 10.205 1.00 84.81 215 GLN A N 1
ATOM 1789 C CA . GLN A 1 215 ? -13.030 9.767 9.365 1.00 84.81 215 GLN A CA 1
ATOM 1790 C C . GLN A 1 215 ? -13.110 10.127 7.873 1.00 84.81 215 GLN A C 1
ATOM 1792 O O . GLN A 1 215 ? -12.680 9.338 7.027 1.00 84.81 215 GLN A O 1
ATOM 1797 N N . LYS A 1 216 ? -13.649 11.306 7.532 1.00 87.56 216 LYS A N 1
ATOM 1798 C CA . LYS A 1 216 ? -13.648 11.808 6.149 1.00 87.56 216 LYS A CA 1
ATOM 1799 C C . LYS A 1 216 ? -12.226 12.059 5.654 1.00 87.56 216 LYS A C 1
ATOM 1801 O O . LYS A 1 216 ? -11.906 11.667 4.537 1.00 87.56 216 LYS A O 1
ATOM 1806 N N . GLU A 1 217 ? -11.370 12.649 6.483 1.00 90.19 217 GLU A N 1
ATOM 1807 C CA . GLU A 1 217 ? -9.958 12.870 6.150 1.00 90.19 217 GLU A CA 1
ATOM 1808 C C . GLU A 1 217 ? -9.206 11.549 5.946 1.00 90.19 217 GLU A C 1
ATOM 1810 O O . GLU A 1 217 ? -8.515 11.397 4.942 1.00 90.19 217 GLU A O 1
ATOM 1815 N N . ILE A 1 218 ? -9.414 10.558 6.821 1.00 86.06 218 ILE A N 1
ATOM 1816 C CA . ILE A 1 218 ? -8.879 9.195 6.664 1.00 86.06 218 ILE A CA 1
ATOM 1817 C C . ILE A 1 218 ? -9.302 8.606 5.316 1.00 86.06 218 ILE A C 1
ATOM 1819 O O . ILE A 1 218 ? -8.468 8.077 4.583 1.00 86.06 218 ILE A O 1
ATOM 1823 N N . ASN A 1 219 ? -10.585 8.710 4.958 1.00 85.94 219 ASN A N 1
ATOM 1824 C CA . ASN A 1 219 ? -11.087 8.186 3.687 1.00 85.94 219 ASN A CA 1
ATOM 1825 C C . ASN A 1 219 ? -10.463 8.904 2.482 1.00 85.94 219 ASN A C 1
ATOM 1827 O O . ASN A 1 219 ? -10.104 8.246 1.508 1.00 85.94 219 ASN A O 1
ATOM 1831 N N . ASN A 1 220 ? -10.280 10.225 2.556 1.00 90.50 220 ASN A N 1
ATOM 1832 C CA . ASN A 1 220 ? -9.608 10.989 1.506 1.00 90.50 220 ASN A CA 1
ATOM 1833 C C . ASN A 1 220 ? -8.149 10.546 1.338 1.00 90.50 220 ASN A C 1
ATOM 1835 O O . ASN A 1 220 ? -7.721 10.277 0.218 1.00 90.50 220 ASN A O 1
ATOM 1839 N N . ILE A 1 221 ? -7.410 10.383 2.441 1.00 89.25 221 ILE A N 1
ATOM 1840 C CA . ILE A 1 221 ? -6.023 9.901 2.402 1.00 89.25 221 ILE A CA 1
ATOM 1841 C C . ILE A 1 221 ? -5.960 8.486 1.813 1.00 89.25 221 ILE A C 1
ATOM 1843 O O . ILE A 1 221 ? -5.099 8.209 0.982 1.00 89.25 221 ILE A O 1
ATOM 1847 N N . LYS A 1 222 ? -6.895 7.593 2.167 1.00 86.25 222 LYS A N 1
ATOM 1848 C CA . LYS A 1 222 ? -6.978 6.247 1.570 1.00 86.25 222 LYS A CA 1
ATOM 1849 C C . LYS A 1 222 ? -7.204 6.287 0.058 1.00 86.25 222 LYS A C 1
ATOM 1851 O O . LYS A 1 222 ? -6.606 5.489 -0.660 1.00 86.25 222 LYS A O 1
ATOM 1856 N N . LEU A 1 223 ? -8.046 7.197 -0.434 1.00 89.69 223 LEU A N 1
ATOM 1857 C CA . LEU A 1 223 ? -8.267 7.374 -1.873 1.00 89.69 223 LEU A CA 1
ATOM 1858 C C . LEU A 1 223 ? -7.000 7.867 -2.581 1.00 89.69 223 LEU A C 1
ATOM 1860 O O . LEU A 1 223 ? -6.655 7.345 -3.641 1.00 89.69 223 LEU A O 1
ATOM 1864 N N . GLU A 1 224 ? -6.289 8.824 -1.985 1.00 90.94 224 GLU A N 1
ATOM 1865 C CA . GLU A 1 224 ? -5.011 9.323 -2.505 1.00 90.94 224 GLU A CA 1
ATOM 1866 C C . GLU A 1 224 ? -3.929 8.236 -2.509 1.00 90.94 224 GLU A C 1
ATOM 1868 O O . GLU A 1 224 ? -3.242 8.071 -3.516 1.00 90.94 224 GLU A O 1
ATOM 1873 N N . LEU A 1 225 ? -3.822 7.452 -1.431 1.00 89.06 225 LEU A N 1
ATOM 1874 C CA . LEU A 1 225 ? -2.913 6.307 -1.336 1.00 89.06 225 LEU A CA 1
ATOM 1875 C C . LEU A 1 225 ? -3.235 5.240 -2.385 1.00 89.06 225 LEU A C 1
ATOM 1877 O O . LEU A 1 225 ? -2.344 4.730 -3.056 1.00 89.06 225 LEU A O 1
ATOM 1881 N N . ASN A 1 226 ? -4.515 4.926 -2.581 1.00 89.25 226 ASN A N 1
ATOM 1882 C CA . ASN A 1 226 ? -4.916 3.972 -3.606 1.00 89.25 226 ASN A CA 1
ATOM 1883 C C . ASN A 1 226 ? -4.550 4.492 -5.001 1.00 89.25 226 ASN A C 1
ATOM 1885 O O . ASN A 1 226 ? -4.059 3.731 -5.830 1.00 89.25 226 ASN A O 1
ATOM 1889 N N . LYS A 1 227 ? -4.751 5.786 -5.266 1.00 92.50 227 LYS A N 1
ATOM 1890 C CA . LYS A 1 227 ? -4.362 6.394 -6.539 1.00 92.50 227 LYS A CA 1
ATOM 1891 C C . LYS A 1 227 ? -2.851 6.297 -6.766 1.00 92.50 227 LYS A C 1
ATOM 1893 O O . LYS A 1 227 ? -2.449 5.765 -7.792 1.00 92.50 227 LYS A O 1
ATOM 1898 N N . ILE A 1 228 ? -2.030 6.732 -5.806 1.00 89.12 228 ILE A N 1
ATOM 1899 C CA . ILE A 1 228 ? -0.570 6.736 -5.982 1.00 89.12 228 ILE A CA 1
ATOM 1900 C C . ILE A 1 228 ? 0.004 5.320 -6.108 1.00 89.12 228 ILE A C 1
ATOM 1902 O O . ILE A 1 228 ? 0.898 5.105 -6.917 1.00 89.12 228 ILE A O 1
ATOM 1906 N N . LEU A 1 229 ? -0.540 4.332 -5.387 1.00 87.44 229 LEU A N 1
ATOM 1907 C CA . LEU A 1 229 ? -0.123 2.934 -5.531 1.00 87.44 229 LEU A CA 1
ATOM 1908 C C . LEU A 1 229 ? -0.450 2.375 -6.921 1.00 87.44 229 LEU A C 1
ATOM 1910 O O . LEU A 1 229 ? 0.371 1.663 -7.493 1.00 87.44 229 LEU A O 1
ATOM 1914 N N . ASN A 1 230 ? -1.617 2.713 -7.485 1.00 91.25 230 ASN A N 1
ATOM 1915 C CA . ASN A 1 230 ? -1.938 2.347 -8.868 1.00 91.25 230 ASN A CA 1
ATOM 1916 C C . ASN A 1 230 ? -1.015 3.066 -9.863 1.00 91.25 230 ASN A C 1
ATOM 1918 O O . ASN A 1 230 ? -0.532 2.437 -10.797 1.00 91.25 230 ASN A O 1
ATOM 1922 N N . ASP A 1 231 ? -0.724 4.352 -9.649 1.00 90.62 231 ASP A N 1
ATOM 1923 C CA . ASP A 1 231 ? 0.174 5.121 -10.517 1.00 90.62 231 ASP A CA 1
ATOM 1924 C C . ASP A 1 231 ? 1.605 4.546 -10.501 1.00 90.62 231 ASP A C 1
ATOM 1926 O O . ASP A 1 231 ? 2.213 4.376 -11.559 1.00 90.62 231 ASP A O 1
ATOM 1930 N N . ILE A 1 232 ? 2.133 4.193 -9.322 1.00 85.69 232 ILE A N 1
ATOM 1931 C CA . ILE A 1 232 ? 3.441 3.532 -9.167 1.00 85.69 232 ILE A CA 1
ATOM 1932 C C . ILE A 1 232 ? 3.430 2.165 -9.855 1.00 85.69 232 ILE A C 1
ATOM 1934 O O . ILE A 1 232 ? 4.349 1.864 -10.618 1.00 85.69 232 ILE A O 1
ATOM 1938 N N . LYS A 1 233 ? 2.392 1.353 -9.617 1.00 89.00 233 LYS A N 1
ATOM 1939 C CA . LYS A 1 233 ? 2.239 0.034 -10.238 1.00 89.00 233 LYS A CA 1
ATOM 1940 C C . LYS A 1 233 ? 2.262 0.133 -11.765 1.00 89.00 233 LYS A C 1
ATOM 1942 O O . LYS A 1 233 ? 3.073 -0.542 -12.388 1.00 89.00 233 LYS A O 1
ATOM 1947 N N . ASN A 1 234 ? 1.436 0.998 -12.350 1.00 91.50 234 ASN A N 1
ATOM 1948 C CA . ASN A 1 234 ? 1.349 1.151 -13.803 1.00 91.50 234 ASN A CA 1
ATOM 1949 C C . ASN A 1 234 ? 2.702 1.574 -14.396 1.00 91.50 234 ASN A C 1
ATOM 1951 O O . ASN A 1 234 ? 3.165 0.986 -15.365 1.00 91.50 234 ASN A O 1
ATOM 1955 N N . LYS A 1 235 ? 3.404 2.525 -13.760 1.00 87.31 235 LYS A N 1
ATOM 1956 C CA . LYS A 1 235 ? 4.751 2.937 -14.194 1.00 87.31 235 LYS A CA 1
ATOM 1957 C C . LYS A 1 235 ? 5.763 1.792 -14.143 1.00 87.31 235 LYS A C 1
ATOM 1959 O O . LYS A 1 235 ? 6.657 1.724 -14.981 1.00 87.31 235 LYS A O 1
ATOM 1964 N N . LEU A 1 236 ? 5.664 0.911 -13.150 1.00 86.62 236 LEU A N 1
ATOM 1965 C CA . LEU A 1 236 ? 6.521 -0.270 -13.045 1.00 86.62 236 LEU A CA 1
ATOM 1966 C C . LEU A 1 236 ? 6.185 -1.319 -14.110 1.00 86.62 236 LEU A C 1
ATOM 1968 O O . LEU A 1 236 ? 7.103 -1.913 -14.671 1.00 86.62 236 LEU A O 1
ATOM 1972 N N . GLU A 1 237 ? 4.903 -1.521 -14.415 1.00 89.25 237 GLU A N 1
ATOM 1973 C CA . GLU A 1 237 ? 4.441 -2.394 -15.501 1.00 89.25 237 GLU A CA 1
ATOM 1974 C C . GLU A 1 237 ? 4.878 -1.875 -16.881 1.00 89.25 237 GLU A C 1
ATOM 1976 O O . GLU A 1 237 ? 5.290 -2.669 -17.731 1.00 89.25 237 GLU A O 1
ATOM 1981 N N . ASP A 1 238 ? 4.887 -0.556 -17.082 1.00 89.19 238 ASP A N 1
ATOM 1982 C CA . ASP A 1 238 ? 5.419 0.079 -18.292 1.00 89.19 238 ASP A CA 1
ATOM 1983 C C . ASP A 1 238 ? 6.928 -0.182 -18.432 1.00 89.19 238 ASP A C 1
ATOM 1985 O O . ASP A 1 238 ? 7.388 -0.634 -19.480 1.00 89.19 238 ASP A O 1
ATOM 1989 N N . ILE A 1 239 ? 7.708 0.011 -17.356 1.00 84.88 239 ILE A N 1
ATOM 1990 C CA . ILE A 1 239 ? 9.153 -0.291 -17.356 1.00 84.88 239 ILE A CA 1
ATOM 1991 C C . ILE A 1 239 ? 9.397 -1.782 -17.635 1.00 84.88 239 ILE A C 1
ATOM 1993 O O . ILE A 1 239 ? 10.312 -2.131 -18.383 1.00 84.88 239 ILE A O 1
ATOM 1997 N N . LEU A 1 240 ? 8.588 -2.666 -17.047 1.00 85.62 240 LEU A N 1
ATOM 1998 C CA . LEU A 1 240 ? 8.677 -4.107 -17.268 1.00 85.62 240 LEU A CA 1
ATOM 1999 C C . LEU A 1 240 ? 8.418 -4.459 -18.741 1.00 85.62 240 LEU A C 1
ATOM 2001 O O . LEU A 1 240 ? 9.174 -5.228 -19.337 1.00 85.62 240 LEU A O 1
ATOM 2005 N N . SER A 1 241 ? 7.386 -3.860 -19.334 1.00 87.06 241 SER A N 1
ATOM 2006 C CA . SER A 1 241 ? 7.030 -4.041 -20.743 1.00 87.06 241 SER A CA 1
ATOM 2007 C C . SER A 1 241 ? 8.138 -3.540 -21.671 1.00 87.06 241 SER A C 1
ATOM 2009 O O . SER A 1 241 ? 8.526 -4.241 -22.607 1.00 87.06 241 SER A O 1
ATOM 2011 N N . ASP A 1 242 ? 8.716 -2.374 -21.373 1.00 85.69 242 ASP A N 1
ATOM 2012 C CA . ASP A 1 242 ? 9.860 -1.825 -22.103 1.00 85.69 242 ASP A CA 1
ATOM 2013 C C . ASP A 1 242 ? 11.067 -2.767 -22.059 1.00 85.69 242 ASP A C 1
ATOM 2015 O O . ASP A 1 242 ? 11.740 -2.954 -23.075 1.00 85.69 242 ASP A O 1
ATOM 2019 N N . TYR A 1 243 ? 11.347 -3.388 -20.908 1.00 85.06 243 TYR A N 1
ATOM 2020 C CA . TYR A 1 243 ? 12.482 -4.303 -20.771 1.00 85.06 243 TYR A CA 1
ATOM 2021 C C . TYR A 1 243 ? 12.268 -5.581 -21.583 1.00 85.06 243 TYR A C 1
ATOM 2023 O O . TYR A 1 243 ? 13.176 -6.008 -22.300 1.00 85.06 243 TYR A O 1
ATOM 2031 N N . ILE A 1 244 ? 11.065 -6.158 -21.527 1.00 84.50 244 ILE A N 1
ATOM 2032 C CA . ILE A 1 244 ? 10.702 -7.344 -22.313 1.00 84.50 244 ILE A CA 1
ATOM 2033 C C . ILE A 1 244 ? 10.866 -7.063 -23.809 1.00 84.50 244 ILE A C 1
ATOM 2035 O O . ILE A 1 244 ? 11.535 -7.827 -24.508 1.00 84.50 244 ILE A O 1
ATOM 2039 N N . ASN A 1 245 ? 10.322 -5.939 -24.283 1.00 83.81 245 ASN A N 1
ATOM 2040 C CA . ASN A 1 245 ? 10.335 -5.576 -25.699 1.00 83.81 245 ASN A CA 1
ATOM 2041 C C . ASN A 1 245 ? 11.736 -5.203 -26.205 1.00 83.81 245 ASN A C 1
ATOM 2043 O O . ASN A 1 245 ? 12.132 -5.635 -27.285 1.00 83.81 245 ASN A O 1
ATOM 2047 N N . THR A 1 246 ? 12.494 -4.422 -25.430 1.00 80.25 246 THR A N 1
ATOM 2048 C CA . THR A 1 246 ? 13.812 -3.911 -25.847 1.00 80.25 246 THR A CA 1
ATOM 2049 C C . THR A 1 246 ? 14.873 -5.007 -25.821 1.00 80.25 246 THR A C 1
ATOM 2051 O O . THR A 1 246 ? 15.656 -5.135 -26.759 1.00 80.25 246 THR A O 1
ATOM 2054 N N . TYR A 1 247 ? 14.891 -5.830 -24.768 1.00 77.94 247 TYR A N 1
ATOM 2055 C CA . TYR A 1 247 ? 15.954 -6.816 -24.548 1.00 77.94 247 TYR A CA 1
ATOM 2056 C C . TYR A 1 247 ? 15.576 -8.238 -24.987 1.00 77.94 247 TYR A C 1
ATOM 2058 O O . TYR A 1 247 ? 16.410 -9.144 -24.910 1.00 77.94 247 TYR A O 1
ATOM 2066 N N . GLY A 1 248 ? 14.341 -8.458 -25.456 1.00 79.12 248 GLY A N 1
ATOM 2067 C CA . GLY A 1 248 ? 13.853 -9.779 -25.856 1.00 79.12 248 GLY A CA 1
ATOM 2068 C C . GLY A 1 248 ? 13.957 -10.788 -24.712 1.00 79.12 248 GLY A C 1
ATOM 2069 O O . GLY A 1 248 ? 14.541 -11.863 -24.882 1.00 79.12 248 GLY A O 1
ATOM 2070 N N . ILE A 1 249 ? 13.491 -10.389 -23.526 1.00 80.00 249 ILE A N 1
ATOM 2071 C CA . ILE A 1 249 ? 13.467 -11.227 -22.322 1.00 80.00 249 ILE A CA 1
ATOM 2072 C C . ILE A 1 249 ? 12.255 -12.156 -22.422 1.00 80.00 249 ILE A C 1
ATOM 2074 O O . ILE A 1 249 ? 11.125 -11.686 -22.550 1.00 80.00 249 ILE A O 1
ATOM 2078 N N . SER A 1 250 ? 12.489 -13.467 -22.402 1.00 79.12 250 SER A N 1
ATOM 2079 C CA . SER A 1 250 ? 11.425 -14.472 -22.446 1.00 79.12 250 SER A CA 1
ATOM 2080 C C . SER A 1 250 ? 10.854 -14.746 -21.049 1.00 79.12 250 SER A C 1
ATOM 2082 O O . SER A 1 250 ? 11.431 -14.363 -20.032 1.00 79.12 250 SER A O 1
ATOM 2084 N N . LEU A 1 251 ? 9.718 -15.445 -20.978 1.00 71.62 251 LEU A N 1
ATOM 2085 C CA . LEU A 1 251 ? 9.202 -15.948 -19.699 1.00 71.62 251 LEU A CA 1
ATOM 2086 C C . LEU A 1 251 ? 10.165 -16.960 -19.055 1.00 71.62 251 LEU A C 1
ATOM 2088 O O . LEU A 1 251 ? 10.359 -16.919 -17.846 1.00 71.62 251 LEU A O 1
ATOM 2092 N N . GLU A 1 252 ? 10.841 -17.790 -19.854 1.00 73.00 252 GLU A N 1
ATOM 2093 C CA . GLU A 1 252 ? 11.847 -18.750 -19.374 1.00 73.00 252 GLU A CA 1
ATOM 2094 C C . GLU A 1 252 ? 13.055 -18.050 -18.722 1.00 73.00 252 GLU A C 1
ATOM 2096 O O . GLU A 1 252 ? 13.556 -18.498 -17.688 1.00 73.00 252 GLU A O 1
ATOM 2101 N N . ASP A 1 253 ? 13.492 -16.909 -19.270 1.00 72.75 253 ASP A N 1
ATOM 2102 C CA . ASP A 1 253 ? 14.564 -16.084 -18.688 1.00 72.75 253 ASP A CA 1
ATOM 2103 C C . ASP A 1 253 ? 14.193 -15.576 -17.281 1.00 72.75 253 ASP A C 1
ATOM 2105 O O . ASP A 1 253 ? 15.054 -15.381 -16.424 1.00 72.75 253 ASP A O 1
ATOM 2109 N N . ILE A 1 254 ? 12.900 -15.356 -17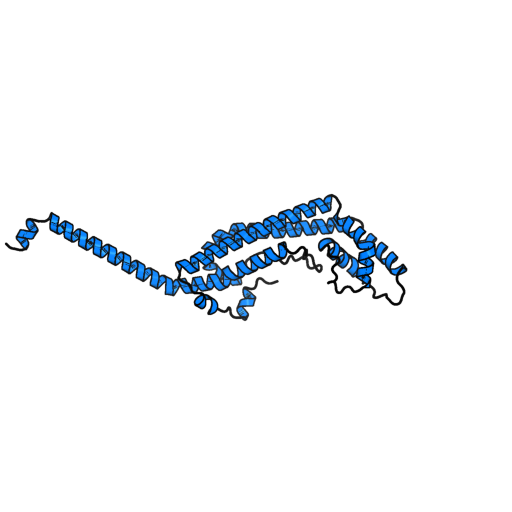.044 1.00 73.12 254 ILE A N 1
ATOM 2110 C CA . ILE A 1 254 ? 12.357 -14.841 -15.788 1.00 73.12 254 ILE A CA 1
ATOM 2111 C C . ILE A 1 254 ? 12.122 -15.982 -14.789 1.00 73.12 254 ILE A C 1
ATOM 2113 O O . ILE A 1 254 ? 12.420 -15.836 -13.607 1.00 73.12 254 ILE A O 1
ATOM 2117 N N . GLU A 1 255 ? 11.590 -17.115 -15.247 1.00 69.00 255 GLU A N 1
ATOM 2118 C CA . GLU A 1 255 ? 11.300 -18.292 -14.415 1.00 69.00 255 GLU A CA 1
ATOM 2119 C C . GLU A 1 255 ? 12.568 -19.032 -13.973 1.00 69.00 255 GLU A C 1
ATOM 2121 O O . GLU A 1 255 ? 12.606 -19.602 -12.884 1.00 69.00 255 GLU A O 1
ATOM 2126 N N . SER A 1 256 ? 13.635 -18.983 -14.775 1.00 65.44 256 SER A N 1
ATOM 2127 C CA . SER A 1 256 ? 14.940 -19.562 -14.424 1.00 65.44 256 SER A CA 1
ATOM 2128 C C . SER A 1 256 ? 15.681 -18.795 -13.318 1.00 65.44 256 SER A C 1
ATOM 2130 O O . SER A 1 256 ? 16.605 -19.333 -12.702 1.00 65.44 256 SER A O 1
ATOM 2132 N N . LYS A 1 257 ? 15.266 -17.557 -13.022 1.00 67.06 257 LYS A N 1
ATOM 2133 C CA . LYS A 1 257 ? 15.800 -16.714 -11.945 1.00 67.06 257 LYS A CA 1
ATOM 2134 C C . LYS A 1 257 ? 14.901 -16.797 -10.714 1.00 67.06 257 LYS A C 1
ATOM 2136 O O . LYS A 1 257 ? 14.162 -15.872 -10.385 1.00 67.06 257 LYS A O 1
ATOM 2141 N N . ASP A 1 258 ? 15.003 -17.908 -9.992 1.00 56.03 258 ASP A N 1
ATOM 2142 C CA . ASP A 1 258 ? 14.377 -18.019 -8.677 1.00 56.03 258 ASP A CA 1
ATOM 2143 C C . ASP A 1 258 ? 15.305 -17.417 -7.614 1.00 56.03 258 ASP A C 1
ATOM 2145 O O . ASP A 1 258 ? 16.481 -17.769 -7.490 1.00 56.03 258 ASP A O 1
ATOM 2149 N N . MET A 1 259 ? 14.787 -16.459 -6.854 1.00 54.75 259 MET A N 1
ATOM 2150 C CA . MET A 1 259 ? 15.574 -15.763 -5.845 1.00 54.75 259 MET A CA 1
ATOM 2151 C C . MET A 1 259 ? 15.972 -16.747 -4.729 1.00 54.75 259 MET A C 1
ATOM 2153 O O . MET A 1 259 ? 15.076 -17.383 -4.152 1.00 54.75 259 MET A O 1
ATOM 2157 N N . PRO A 1 260 ? 17.267 -16.880 -4.373 1.00 55.34 260 PRO A N 1
ATOM 2158 C CA . PRO A 1 260 ? 17.691 -17.753 -3.284 1.00 55.34 260 PRO A CA 1
ATOM 2159 C C . PRO A 1 260 ? 16.883 -17.444 -2.020 1.00 55.34 260 PRO A C 1
ATOM 2161 O O . PRO A 1 260 ? 16.710 -16.277 -1.659 1.00 55.34 260 PRO A O 1
ATOM 2164 N N . LYS A 1 261 ? 16.362 -18.471 -1.333 1.00 50.41 261 LYS A N 1
ATOM 2165 C CA . LYS A 1 261 ? 15.471 -18.301 -0.162 1.00 50.41 261 LYS A CA 1
ATOM 2166 C C . LYS A 1 261 ? 16.066 -17.391 0.923 1.00 50.41 261 LYS A C 1
ATOM 2168 O O . LYS A 1 261 ? 15.323 -16.708 1.629 1.00 50.41 261 LYS A O 1
ATOM 2173 N N . ASP A 1 262 ? 17.389 -17.358 1.022 1.00 48.56 262 ASP A N 1
ATOM 2174 C CA . ASP A 1 262 ? 18.137 -16.579 2.010 1.00 48.56 262 ASP A CA 1
ATOM 2175 C C . ASP A 1 262 ? 18.258 -15.099 1.621 1.00 48.56 262 ASP A C 1
ATOM 2177 O O . ASP A 1 262 ? 18.283 -14.224 2.490 1.00 48.56 262 ASP A O 1
ATOM 2181 N N . GLU A 1 263 ? 18.247 -14.802 0.319 1.00 43.03 263 GLU A N 1
ATOM 2182 C CA . GLU A 1 263 ? 18.153 -13.441 -0.198 1.00 43.03 263 GLU A CA 1
ATOM 2183 C C . GLU A 1 263 ? 16.715 -12.948 -0.208 1.00 43.03 263 GLU A C 1
ATOM 2185 O O . GLU A 1 263 ? 16.511 -11.795 0.150 1.00 43.03 263 GLU A O 1
ATOM 2190 N N . LYS A 1 264 ? 15.701 -13.798 -0.451 1.00 43.47 264 LYS A N 1
ATOM 2191 C CA . LYS A 1 264 ? 14.284 -13.400 -0.309 1.00 43.47 264 LYS A CA 1
ATOM 2192 C C . LYS A 1 264 ? 14.069 -12.639 1.007 1.00 43.47 264 LYS A C 1
ATOM 2194 O O . LYS A 1 264 ? 13.529 -11.549 0.980 1.00 43.47 264 LYS A O 1
ATOM 2199 N N . LYS A 1 265 ? 14.620 -13.083 2.144 1.00 42.06 265 LYS A N 1
ATOM 2200 C CA . LYS A 1 265 ? 14.499 -12.383 3.449 1.00 42.06 265 LYS A CA 1
ATOM 2201 C C . LYS A 1 265 ? 15.162 -10.997 3.551 1.00 42.06 265 LYS A C 1
ATOM 2203 O O . LYS A 1 265 ? 14.823 -10.254 4.469 1.00 42.06 265 LYS A O 1
ATOM 2208 N N . LYS A 1 266 ? 16.117 -10.660 2.679 1.00 38.81 266 LYS A N 1
ATOM 2209 C CA . LYS A 1 266 ? 16.778 -9.339 2.627 1.00 38.81 266 LYS A CA 1
ATOM 2210 C C . LYS A 1 266 ? 16.029 -8.328 1.752 1.00 38.81 266 LYS A C 1
ATOM 2212 O O . LYS A 1 266 ? 16.199 -7.133 1.959 1.00 38.81 266 LYS A O 1
ATOM 2217 N N . TYR A 1 267 ? 15.234 -8.808 0.795 1.00 40.06 267 TYR A N 1
ATOM 2218 C CA . TYR A 1 267 ? 14.451 -7.987 -0.142 1.00 40.06 267 TYR A CA 1
ATOM 2219 C C . TYR A 1 267 ? 12.943 -8.064 0.140 1.00 40.06 267 TYR A C 1
ATOM 2221 O O . TYR A 1 267 ? 12.173 -7.249 -0.357 1.00 40.06 267 TYR A O 1
ATOM 2229 N N . ILE A 1 268 ? 12.519 -9.020 0.974 1.00 37.22 268 ILE A N 1
ATOM 2230 C CA . ILE A 1 268 ? 11.264 -8.968 1.713 1.00 37.22 268 ILE A CA 1
ATOM 2231 C C . ILE A 1 268 ? 11.388 -7.751 2.626 1.00 37.22 268 ILE A C 1
ATOM 2233 O O . ILE A 1 268 ? 12.068 -7.788 3.654 1.00 37.22 268 ILE A O 1
ATOM 2237 N N . TRP A 1 269 ? 10.753 -6.664 2.194 1.00 42.59 269 TRP A N 1
ATOM 2238 C CA . TRP A 1 269 ? 10.337 -5.550 3.033 1.00 42.59 269 TRP A CA 1
ATOM 2239 C C . TRP A 1 269 ? 9.786 -6.155 4.322 1.00 42.59 269 TRP A C 1
ATOM 2241 O O . TRP A 1 269 ? 8.814 -6.913 4.291 1.00 42.59 269 TRP A O 1
ATOM 2251 N N . ARG A 1 270 ? 10.530 -5.993 5.420 1.00 30.94 270 ARG A N 1
ATOM 2252 C CA . ARG A 1 270 ? 10.188 -6.656 6.676 1.00 30.94 270 ARG A CA 1
ATOM 2253 C C . ARG A 1 270 ? 8.868 -6.077 7.182 1.00 30.94 270 ARG A C 1
ATOM 2255 O O . ARG A 1 270 ? 8.821 -4.889 7.477 1.00 30.94 270 ARG A O 1
ATOM 2262 N N . THR A 1 271 ? 7.885 -6.966 7.307 1.00 34.41 271 THR A N 1
ATOM 2263 C CA . THR A 1 271 ? 6.729 -6.899 8.222 1.00 34.41 271 THR A CA 1
ATOM 2264 C C . THR A 1 271 ? 7.114 -6.367 9.607 1.00 34.41 271 THR A C 1
ATOM 2266 O O . THR A 1 271 ? 8.145 -6.869 10.120 1.00 34.41 271 THR A O 1
#

Solvent-accessible surface area (backbone atoms only — not comparable to full-atom values): 15539 Å² total; per-residue (Å²): 132,56,70,68,58,54,50,71,74,38,55,66,60,53,51,50,52,50,50,52,53,51,49,52,51,49,52,51,51,52,52,50,50,52,52,51,49,56,51,50,41,54,71,68,45,34,61,56,51,49,47,45,42,64,72,46,44,48,55,49,38,54,50,28,52,50,40,44,51,53,66,66,43,71,62,53,54,68,52,85,83,52,94,49,63,89,60,67,65,85,72,80,60,73,92,47,49,78,66,48,68,74,43,51,70,63,47,66,73,41,46,65,58,53,53,52,47,40,53,48,51,52,51,44,54,52,42,51,51,54,40,53,52,58,42,51,71,64,54,39,66,62,54,49,53,51,54,48,54,57,49,58,76,72,51,64,82,90,68,67,73,73,75,56,74,87,52,44,65,59,55,52,51,43,41,57,60,38,72,53,92,55,87,80,58,89,66,52,72,62,47,54,54,48,43,73,72,49,41,66,64,58,46,50,53,51,66,37,76,67,40,44,50,41,51,51,52,44,51,51,47,48,52,53,49,43,49,52,35,50,55,54,35,51,54,45,50,51,53,50,51,50,47,34,68,74,57,67,57,50,70,65,65,55,66,73,59,69,72,55,76,76,52,45,66,74,70,45,78,78,128

Mean predicted aligned error: 14.22 Å